Protein AF-0000000080645768 (afdb_homodimer)

Organism: NCBI:txid888439

Structure (mmCIF, N/CA/C/O backbone):
data_AF-0000000080645768-model_v1
#
loop_
_entity.id
_entity.type
_entity.pdbx_description
1 polymer 'Cupin type-2 domain-containing protein'
#
loop_
_atom_site.group_PDB
_atom_site.id
_atom_site.type_symbol
_atom_site.label_atom_id
_atom_site.label_alt_id
_atom_site.label_comp_id
_atom_site.label_asym_id
_atom_site.label_entity_id
_atom_site.label_seq_id
_atom_site.pdbx_PDB_ins_code
_atom_site.Cartn_x
_atom_site.Cartn_y
_atom_site.Cartn_z
_atom_site.occupancy
_atom_site.B_iso_or_equiv
_atom_site.auth_seq_id
_atom_site.auth_comp_id
_atom_site.auth_asym_id
_atom_site.auth_atom_id
_atom_site.pdbx_PDB_model_num
ATOM 1 N N . MET A 1 1 ? 2.725 -9.492 12.906 1 32.59 1 MET A N 1
ATOM 2 C CA . MET A 1 1 ? 4.098 -9.211 13.312 1 32.59 1 MET A CA 1
ATOM 3 C C . MET A 1 1 ? 5.047 -9.297 12.117 1 32.59 1 MET A C 1
ATOM 5 O O . MET A 1 1 ? 4.996 -10.258 11.352 1 32.59 1 MET A O 1
ATOM 9 N N . ILE A 1 2 ? 5.527 -8.195 11.648 1 42.25 2 ILE A N 1
ATOM 10 C CA . ILE A 1 2 ? 6.445 -8.094 10.523 1 42.25 2 ILE A CA 1
ATOM 11 C C . ILE A 1 2 ? 7.594 -9.086 10.703 1 42.25 2 ILE A C 1
ATOM 13 O O . ILE A 1 2 ? 8.227 -9.125 11.758 1 42.25 2 ILE A O 1
ATOM 17 N N . ASN A 1 3 ? 7.695 -10.203 10.109 1 53.38 3 ASN A N 1
ATOM 18 C CA . ASN A 1 3 ? 8.883 -11.047 10.141 1 53.38 3 ASN A CA 1
ATOM 19 C C . ASN A 1 3 ? 10.047 -10.414 9.383 1 53.38 3 ASN A C 1
ATOM 21 O O . ASN A 1 3 ? 9.969 -10.219 8.172 1 53.38 3 ASN A O 1
ATOM 25 N N . PRO A 1 4 ? 11.023 -9.602 10.078 1 54.97 4 PRO A N 1
ATOM 26 C CA . PRO A 1 4 ? 12.141 -8.867 9.484 1 54.97 4 PRO A CA 1
ATOM 27 C C . PRO A 1 4 ? 12.773 -9.609 8.305 1 54.97 4 PRO A C 1
ATOM 29 O O . PRO A 1 4 ? 13.367 -8.984 7.426 1 54.97 4 PRO A O 1
ATOM 32 N N . ASP A 1 5 ? 12.703 -11.016 8.328 1 61.41 5 ASP A N 1
ATOM 33 C CA . ASP A 1 5 ? 13.578 -11.734 7.402 1 61.41 5 ASP A CA 1
ATOM 34 C C . ASP A 1 5 ? 12.773 -12.391 6.285 1 61.41 5 ASP A C 1
ATOM 36 O O . ASP A 1 5 ? 13.32 -13.148 5.484 1 61.41 5 ASP A O 1
ATOM 40 N N . GLY A 1 6 ? 11.562 -11.898 6.066 1 85.75 6 GLY A N 1
ATOM 41 C CA . GLY A 1 6 ? 10.883 -12.664 5.031 1 85.75 6 GLY A CA 1
ATOM 42 C C . GLY A 1 6 ? 9.539 -12.086 4.641 1 85.75 6 GLY A C 1
ATOM 43 O O . GLY A 1 6 ? 9.445 -10.914 4.273 1 85.75 6 GLY A O 1
ATOM 44 N N . LEU A 1 7 ? 8.539 -12.812 4.781 1 93.44 7 LEU A N 1
ATOM 45 C CA . LEU A 1 7 ? 7.152 -12.484 4.449 1 93.44 7 LEU A CA 1
ATOM 46 C C . LEU A 1 7 ? 6.488 -11.727 5.59 1 93.44 7 LEU A C 1
ATOM 48 O O . LEU A 1 7 ? 6.535 -12.164 6.742 1 93.44 7 LEU A O 1
ATOM 52 N N . SER A 1 8 ? 6.055 -10.555 5.371 1 96.38 8 SER A N 1
ATOM 53 C CA . SER A 1 8 ? 5.188 -9.812 6.277 1 96.38 8 SER A CA 1
ATOM 54 C C . SER A 1 8 ? 3.814 -9.57 5.656 1 96.38 8 SER A C 1
ATOM 56 O O . SER A 1 8 ? 3.707 -9.336 4.449 1 96.38 8 SER A O 1
ATOM 58 N N . ASP A 1 9 ? 2.742 -9.648 6.484 1 96.75 9 ASP A N 1
ATOM 59 C CA . ASP A 1 9 ? 1.413 -9.453 5.91 1 96.75 9 ASP A CA 1
ATOM 60 C C . ASP A 1 9 ? 0.514 -8.664 6.855 1 96.75 9 ASP A C 1
ATOM 62 O O . ASP A 1 9 ? 0.719 -8.68 8.07 1 96.75 9 ASP A O 1
ATOM 66 N N . ILE A 1 10 ? -0.383 -7.965 6.285 1 97.88 10 ILE A N 1
ATOM 67 C CA . ILE A 1 10 ? -1.467 -7.242 6.941 1 97.88 10 ILE A CA 1
ATOM 68 C C . ILE A 1 10 ? -2.803 -7.629 6.309 1 97.88 10 ILE A C 1
ATOM 70 O O . ILE A 1 10 ? -2.949 -7.59 5.086 1 97.88 10 ILE A O 1
ATOM 74 N N . GLU A 1 11 ? -3.744 -7.961 7.152 1 98.06 11 GLU A N 1
ATOM 75 C CA . GLU A 1 11 ? -5.016 -8.445 6.633 1 98.06 11 GLU A CA 1
ATOM 76 C C . GLU A 1 11 ? -5.836 -7.312 6.027 1 98.06 11 GLU A C 1
ATOM 78 O O . GLU A 1 11 ? -6.391 -7.453 4.934 1 98.06 11 GLU A O 1
ATOM 83 N N . ASN A 1 12 ? -6.039 -6.289 6.762 1 98.56 12 ASN A N 1
ATOM 84 C CA . ASN A 1 12 ? -6.805 -5.125 6.324 1 98.56 12 ASN A CA 1
ATOM 85 C C . ASN A 1 12 ? -6.242 -3.834 6.91 1 98.56 12 ASN A C 1
ATOM 87 O O . ASN A 1 12 ? -6.441 -3.543 8.086 1 98.56 12 ASN A O 1
ATOM 91 N N . MET A 1 13 ? -5.57 -3.031 6.059 1 98.75 13 MET A N 1
ATOM 92 C CA . MET A 1 13 ? -4.852 -1.844 6.512 1 98.75 13 MET A CA 1
ATOM 93 C C . MET A 1 13 ? -5.805 -0.841 7.152 1 98.75 13 MET A C 1
ATOM 95 O O . MET A 1 13 ? -5.516 -0.296 8.219 1 98.75 13 MET A O 1
ATOM 99 N N . ALA A 1 14 ? -7.004 -0.637 6.543 1 98.62 14 ALA A N 1
ATOM 100 C CA . ALA A 1 14 ? -7.934 0.398 6.988 1 98.62 14 ALA A CA 1
ATOM 101 C C . ALA A 1 14 ? -8.422 0.123 8.406 1 98.62 14 ALA A C 1
ATOM 103 O O . ALA A 1 14 ? -8.781 1.05 9.141 1 98.62 14 ALA A O 1
ATOM 104 N N . GLU A 1 15 ? -8.344 -1.132 8.812 1 98.69 15 GLU A N 1
ATOM 105 C CA . GLU A 1 15 ? -8.867 -1.52 10.117 1 98.69 15 GLU A CA 1
ATOM 106 C C . GLU A 1 15 ? -7.871 -1.207 11.227 1 98.69 15 GLU A C 1
ATOM 108 O O . GLU A 1 15 ? -8.203 -1.287 12.406 1 98.69 15 GLU A O 1
ATOM 113 N N . LEU A 1 16 ? -6.668 -0.827 10.875 1 98.69 16 LEU A N 1
ATOM 114 C CA . LEU A 1 16 ? -5.605 -0.632 11.859 1 98.69 16 LEU A CA 1
ATOM 115 C C . LEU A 1 16 ? -5.57 0.815 12.336 1 98.69 16 LEU A C 1
ATOM 117 O O . LEU A 1 16 ? -4.777 1.161 13.219 1 98.69 16 LEU A O 1
ATOM 121 N N . VAL A 1 17 ? -6.359 1.737 11.82 1 98.62 17 VAL A N 1
ATOM 122 C CA . VAL A 1 17 ? -6.461 3.125 12.258 1 98.62 17 VAL A CA 1
ATOM 123 C C . VAL A 1 17 ? -7.926 3.549 12.297 1 98.62 17 VAL A C 1
ATOM 125 O O . VAL A 1 17 ? -8.75 3.041 11.531 1 98.62 17 VAL A O 1
ATOM 128 N N . GLU A 1 18 ? -8.227 4.43 13.109 1 98.62 18 GLU A N 1
ATOM 129 C CA . GLU A 1 18 ? -9.57 4.984 13.242 1 98.62 18 GLU A CA 1
ATOM 130 C C . GLU A 1 18 ? -9.562 6.496 13.031 1 98.62 18 GLU A C 1
ATOM 132 O O . GLU A 1 18 ? -8.609 7.18 13.391 1 98.62 18 GLU A O 1
ATOM 137 N N . VAL A 1 19 ? -10.609 6.957 12.406 1 98.75 19 VAL A N 1
ATOM 138 C CA . VAL A 1 19 ? -10.805 8.398 12.297 1 98.75 19 VAL A CA 1
ATOM 139 C C . VAL A 1 19 ? -11.258 8.961 13.641 1 98.75 19 VAL A C 1
ATOM 141 O O . VAL A 1 19 ? -12.203 8.453 14.25 1 98.75 19 VAL A O 1
ATOM 144 N N . ASN A 1 20 ? -10.492 9.93 14.094 1 98.56 20 ASN A N 1
ATOM 145 C CA . ASN A 1 20 ? -10.82 10.625 15.336 1 98.56 20 ASN A CA 1
ATOM 146 C C . ASN A 1 20 ? -11.25 12.07 15.07 1 98.56 20 ASN A C 1
ATOM 148 O O . ASN A 1 20 ? -10.711 12.727 14.172 1 98.56 20 ASN A O 1
ATOM 152 N N . ASP A 1 21 ? -12.148 12.508 15.898 1 98 21 ASP A N 1
ATOM 153 C CA . ASP A 1 21 ? -12.711 13.836 15.703 1 98 21 ASP A CA 1
ATOM 154 C C . ASP A 1 21 ? -11.625 14.906 15.742 1 98 21 ASP A C 1
ATOM 156 O O . ASP A 1 21 ? -10.859 14.992 16.703 1 98 21 ASP A O 1
ATOM 160 N N . GLY A 1 22 ? -11.586 15.703 14.641 1 98.38 22 GLY A N 1
ATOM 161 C CA . GLY A 1 22 ? -10.719 16.875 14.586 1 98.38 22 GLY A CA 1
ATOM 162 C C . GLY A 1 22 ? -9.242 16.516 14.664 1 98.38 22 GLY A C 1
ATOM 163 O O . GLY A 1 22 ? -8.43 17.328 15.141 1 98.38 22 GLY A O 1
ATOM 164 N N . ALA A 1 23 ? -8.953 15.312 14.258 1 98.44 23 ALA A N 1
ATOM 165 C CA . ALA A 1 23 ? -7.57 14.898 14.477 1 98.44 23 ALA A CA 1
ATOM 166 C C . ALA A 1 23 ? -7.004 14.203 13.242 1 98.44 23 ALA A C 1
ATOM 168 O O . ALA A 1 23 ? -7.758 13.711 12.398 1 98.44 23 ALA A O 1
ATOM 169 N N . THR A 1 24 ? -5.738 14.312 13.078 1 98.5 24 THR A N 1
ATOM 170 C CA . THR A 1 24 ? -4.938 13.453 12.211 1 98.5 24 THR A CA 1
ATOM 171 C C . THR A 1 24 ? -4.16 12.43 13.039 1 98.5 24 THR A C 1
ATOM 173 O O . THR A 1 24 ? -3.521 12.773 14.031 1 98.5 24 THR A O 1
ATOM 176 N N . VAL A 1 25 ? -4.281 11.172 12.656 1 98.38 25 VAL A N 1
ATOM 177 C CA . VAL A 1 25 ? -3.555 10.102 13.328 1 98.38 25 VAL A CA 1
ATOM 178 C C . VAL A 1 25 ? -2.672 9.359 12.328 1 98.38 25 VAL A C 1
ATOM 180 O O . VAL A 1 25 ? -3.037 9.219 11.156 1 98.38 25 VAL A O 1
ATOM 183 N N . SER A 1 26 ? -1.474 9.008 12.773 1 98.44 26 SER A N 1
ATOM 184 C CA . SER A 1 26 ? -0.603 8.18 11.945 1 98.44 26 SER A CA 1
ATOM 185 C C . SER A 1 26 ? -0.141 6.938 12.711 1 98.44 26 SER A C 1
ATOM 187 O O . SER A 1 26 ? -0.149 6.922 13.938 1 98.44 26 SER A O 1
ATOM 189 N N . ARG A 1 27 ? 0.188 5.883 11.953 1 98.5 27 ARG A N 1
ATOM 190 C CA . ARG A 1 27 ? 0.677 4.629 12.508 1 98.5 27 ARG A CA 1
ATOM 191 C C . ARG A 1 27 ? 1.583 3.904 11.523 1 98.5 27 ARG A C 1
ATOM 193 O O . ARG A 1 27 ? 1.164 3.584 10.406 1 98.5 27 ARG A O 1
ATOM 200 N N . THR A 1 28 ? 2.871 3.701 11.977 1 98.31 28 THR A N 1
ATOM 201 C CA . THR A 1 28 ? 3.725 2.842 11.164 1 98.31 28 THR A CA 1
ATOM 202 C C . THR A 1 28 ? 3.32 1.379 11.312 1 98.31 28 THR A C 1
ATOM 204 O O . THR A 1 28 ? 3.248 0.86 12.43 1 98.31 28 THR A O 1
ATOM 207 N N . ILE A 1 29 ? 3.098 0.704 10.195 1 97.88 29 ILE A N 1
ATOM 208 C CA . ILE A 1 29 ? 2.576 -0.654 10.312 1 97.88 29 ILE A CA 1
ATOM 209 C C . ILE A 1 29 ? 3.594 -1.648 9.766 1 97.88 29 ILE A C 1
ATOM 211 O O . ILE A 1 29 ? 3.471 -2.857 9.977 1 97.88 29 ILE A O 1
ATOM 215 N N . LEU A 1 30 ? 4.594 -1.193 9.047 1 95.56 30 LEU A N 1
ATOM 216 C CA . LEU A 1 30 ? 5.613 -2.064 8.477 1 95.56 30 LEU A CA 1
ATOM 217 C C . LEU A 1 30 ? 6.91 -1.298 8.234 1 95.56 30 LEU A C 1
ATOM 219 O O . LEU A 1 30 ? 6.891 -0.201 7.672 1 95.56 30 LEU A O 1
ATOM 223 N N . LYS A 1 31 ? 8.023 -1.72 8.773 1 94.69 31 LYS A N 1
ATOM 224 C CA . LYS A 1 31 ? 9.383 -1.348 8.391 1 94.69 31 LYS A CA 1
ATOM 225 C C . LYS A 1 31 ? 10.102 -2.51 7.711 1 94.69 31 LYS A C 1
ATOM 227 O O . LYS A 1 31 ? 10.656 -3.381 8.383 1 94.69 31 LYS A O 1
ATOM 232 N N . GLY A 1 32 ? 9.984 -2.514 6.398 1 91.88 32 GLY A N 1
ATOM 233 C CA . GLY A 1 32 ? 10.547 -3.621 5.641 1 91.88 32 GLY A CA 1
ATOM 234 C C . GLY A 1 32 ? 11.688 -3.207 4.734 1 91.88 32 GLY A C 1
ATOM 235 O O . GLY A 1 32 ? 11.938 -2.014 4.547 1 91.88 32 GLY A O 1
ATOM 236 N N . GLU A 1 33 ? 12.391 -4.238 4.164 1 92.75 33 GLU A N 1
ATOM 237 C CA . GLU A 1 33 ? 13.43 -3.975 3.174 1 92.75 33 GLU A CA 1
ATOM 238 C C . GLU A 1 33 ? 12.898 -3.111 2.035 1 92.75 33 GLU A C 1
ATOM 240 O O . GLU A 1 33 ? 11.906 -3.469 1.387 1 92.75 33 GLU A O 1
ATOM 245 N N . GLY A 1 34 ? 13.484 -1.852 1.917 1 92.81 34 GLY A N 1
ATOM 246 C CA . GLY A 1 34 ? 13.203 -0.976 0.789 1 92.81 34 GLY A CA 1
ATOM 247 C C . GLY A 1 34 ? 11.992 -0.091 1.006 1 92.81 34 GLY A C 1
ATOM 248 O O . GLY A 1 34 ? 11.695 0.777 0.182 1 92.81 34 GLY A O 1
ATOM 249 N N . VAL A 1 35 ? 11.266 -0.385 2.191 1 94.94 35 VAL A N 1
ATOM 250 C CA . VAL A 1 35 ? 10.016 0.362 2.287 1 94.94 35 VAL A CA 1
ATOM 251 C C . VAL A 1 35 ? 9.602 0.49 3.752 1 94.94 35 VAL A C 1
ATOM 253 O O . VAL A 1 35 ? 9.773 -0.445 4.535 1 94.94 35 VAL A O 1
ATOM 256 N N . ASN A 1 36 ? 9.133 1.619 4.113 1 95.81 36 ASN A N 1
ATOM 257 C CA . ASN A 1 36 ? 8.336 1.834 5.316 1 95.81 36 ASN A CA 1
ATOM 258 C C . ASN A 1 36 ? 6.883 2.156 4.973 1 95.81 36 ASN A C 1
ATOM 260 O O . ASN A 1 36 ? 6.617 2.947 4.066 1 95.81 36 ASN A O 1
ATOM 264 N N . VAL A 1 37 ? 5.918 1.512 5.652 1 97.81 37 VAL A N 1
ATOM 265 C CA . VAL A 1 37 ? 4.492 1.705 5.391 1 97.81 37 VAL A CA 1
ATOM 266 C C . VAL A 1 37 ? 3.836 2.375 6.598 1 97.81 37 VAL A C 1
ATOM 268 O O . VAL A 1 37 ? 3.895 1.854 7.715 1 97.81 37 VAL A O 1
ATOM 271 N N . VAL A 1 38 ? 3.227 3.473 6.324 1 98.69 38 VAL A N 1
ATOM 272 C CA . VAL A 1 38 ? 2.596 4.273 7.367 1 98.69 38 VAL A CA 1
ATOM 273 C C . VAL A 1 38 ? 1.136 4.535 7.008 1 98.69 38 VAL A C 1
ATOM 275 O O . VAL A 1 38 ? 0.827 4.902 5.871 1 98.69 38 VAL A O 1
ATOM 278 N N . LEU A 1 39 ? 0.181 4.344 7.961 1 98.94 39 LEU A N 1
ATOM 279 C CA . LEU A 1 39 ? -1.227 4.699 7.812 1 98.94 39 LEU A CA 1
ATOM 280 C C . LEU A 1 39 ? -1.505 6.078 8.398 1 98.94 39 LEU A C 1
ATOM 282 O O . LEU A 1 39 ? -0.876 6.48 9.383 1 98.94 39 LEU A O 1
ATOM 286 N N . PHE A 1 40 ? -2.328 6.699 7.742 1 98.94 40 PHE A N 1
ATOM 287 C CA . PHE A 1 40 ? -2.879 7.938 8.273 1 98.94 40 PHE A CA 1
ATOM 288 C C . PHE A 1 40 ? -4.402 7.891 8.289 1 98.94 40 PHE A C 1
ATOM 290 O O . PHE A 1 40 ? -5.02 7.312 7.395 1 98.94 40 PHE A O 1
ATOM 297 N N . SER A 1 41 ? -5.027 8.539 9.25 1 98.94 41 SER A N 1
ATOM 298 C CA . SER A 1 41 ? -6.441 8.898 9.227 1 98.94 41 SER A CA 1
ATOM 299 C C . SER A 1 41 ? -6.629 10.398 9.438 1 98.94 41 SER A C 1
ATOM 301 O O . SER A 1 41 ? -5.82 11.039 10.109 1 98.94 41 SER A O 1
ATOM 303 N N . PHE A 1 42 ? -7.566 10.922 8.859 1 98.88 42 PHE A N 1
ATOM 304 C CA . PHE A 1 42 ? -7.941 12.328 8.906 1 98.88 42 PHE A CA 1
ATOM 305 C C . PHE A 1 42 ? -9.438 12.484 9.156 1 98.88 42 PHE A C 1
ATOM 307 O O . PHE A 1 42 ? -10.25 11.859 8.477 1 98.88 42 PHE A O 1
ATOM 314 N N . ASP A 1 43 ? -9.82 13.281 10.156 1 98.88 43 ASP A N 1
ATOM 315 C CA . ASP A 1 43 ? -11.195 13.773 10.133 1 98.88 43 ASP A CA 1
ATOM 316 C C . ASP A 1 43 ? -11.406 14.758 8.984 1 98.88 43 ASP A C 1
ATOM 318 O O . ASP A 1 43 ? -10.438 15.266 8.414 1 98.88 43 ASP A O 1
ATOM 322 N N . GLU A 1 44 ? -12.703 14.891 8.586 1 98.88 44 GLU A N 1
ATOM 323 C CA . GLU A 1 44 ? -13.031 15.844 7.535 1 98.88 44 GLU A CA 1
ATOM 324 C C . GLU A 1 44 ? -12.383 17.203 7.809 1 98.88 44 GLU A C 1
ATOM 326 O O . GLU A 1 44 ? -12.469 17.719 8.922 1 98.88 44 GLU A O 1
ATOM 331 N N . GLY A 1 45 ? -11.625 17.703 6.852 1 98.75 45 GLY A N 1
ATOM 332 C CA . GLY A 1 45 ? -11.055 19.031 6.961 1 98.75 45 GLY A CA 1
ATOM 333 C C . GLY A 1 45 ? -9.641 19.031 7.496 1 98.75 45 GLY A C 1
ATOM 334 O O . GLY A 1 45 ? -8.914 20.016 7.359 1 98.75 45 GLY A O 1
ATOM 335 N N . GLU A 1 46 ? -9.211 17.953 8.219 1 98.88 46 GLU A N 1
ATOM 336 C CA . GLU A 1 46 ? -7.832 17.859 8.68 1 98.88 46 GLU A CA 1
ATOM 337 C C . GLU A 1 46 ? -6.859 17.781 7.508 1 98.88 46 GLU A C 1
ATOM 339 O O . GLU A 1 46 ? -7.227 17.328 6.422 1 98.88 46 GLU A O 1
ATOM 344 N N . GLU A 1 47 ? -5.621 18.297 7.711 1 98.44 47 GLU A N 1
ATOM 345 C CA . GLU A 1 47 ? -4.668 18.391 6.609 1 98.44 47 GLU A CA 1
ATOM 346 C C . GLU A 1 47 ? -3.236 18.188 7.102 1 98.44 47 GLU A C 1
ATOM 348 O O . GLU A 1 47 ? -2.969 18.266 8.305 1 98.44 47 GLU A O 1
ATOM 353 N N . LEU A 1 48 ? -2.387 17.75 6.207 1 98.5 48 LEU A N 1
ATOM 354 C CA . LEU A 1 48 ? -0.938 17.906 6.293 1 98.5 48 LEU A CA 1
ATOM 355 C C . LEU A 1 48 ? -0.463 19.062 5.414 1 98.5 48 LEU A C 1
ATOM 357 O O . LEU A 1 48 ? -0.595 19 4.191 1 98.5 48 LEU A O 1
ATOM 361 N N . SER A 1 49 ? 0.09 20.062 6.121 1 97.88 49 SER A N 1
ATOM 362 C CA . SER A 1 49 ? 0.574 21.234 5.398 1 97.88 49 SER A CA 1
ATOM 363 C C . SER A 1 49 ? 1.711 20.859 4.449 1 97.88 49 SER A C 1
ATOM 365 O O . SER A 1 49 ? 2.254 19.766 4.523 1 97.88 49 SER A O 1
ATOM 367 N N . GLU A 1 50 ? 1.988 21.781 3.564 1 98 50 GLU A N 1
ATOM 368 C CA . GLU A 1 50 ? 3.02 21.516 2.564 1 98 50 GLU A CA 1
ATOM 369 C C . GLU A 1 50 ? 4.332 21.094 3.221 1 98 50 GLU A C 1
ATOM 371 O O . GLU A 1 50 ? 4.773 21.719 4.188 1 98 50 GLU A O 1
ATOM 376 N N . HIS A 1 51 ? 4.953 20.047 2.756 1 98.19 51 HIS A N 1
ATOM 377 C CA . HIS A 1 51 ? 6.223 19.5 3.213 1 98.19 51 HIS A CA 1
ATOM 378 C C . HIS A 1 51 ? 6.871 18.641 2.129 1 98.19 51 HIS A C 1
ATOM 380 O O . HIS A 1 51 ? 6.336 18.516 1.024 1 98.19 51 HIS A O 1
ATOM 386 N N . THR A 1 52 ? 8.07 18.203 2.359 1 97.06 52 THR A N 1
ATOM 387 C CA . THR A 1 52 ? 8.766 17.312 1.426 1 97.06 52 THR A CA 1
ATOM 388 C C . THR A 1 52 ? 9.172 16.016 2.109 1 97.06 52 THR A C 1
ATOM 390 O O . THR A 1 52 ? 9.188 15.93 3.34 1 97.06 52 THR A O 1
ATOM 393 N N . ALA A 1 53 ? 9.336 15.023 1.281 1 95.75 53 ALA A N 1
ATOM 394 C CA . ALA A 1 53 ? 9.883 13.758 1.771 1 95.75 53 ALA A CA 1
ATOM 395 C C . ALA A 1 53 ? 11.297 13.531 1.249 1 95.75 53 ALA A C 1
ATOM 397 O O . ALA A 1 53 ? 11.594 13.844 0.094 1 95.75 53 ALA A O 1
ATOM 398 N N . ALA A 1 54 ? 12.164 12.922 2.08 1 94.62 54 ALA A N 1
ATOM 399 C CA . ALA A 1 54 ? 13.578 12.719 1.77 1 94.62 54 ALA A CA 1
ATOM 400 C C . ALA A 1 54 ? 13.766 11.547 0.818 1 94.62 54 ALA A C 1
ATOM 402 O O . ALA A 1 54 ? 14.891 11.219 0.436 1 94.62 54 ALA A O 1
ATOM 403 N N . MET A 1 55 ? 12.797 10.875 0.4 1 93.94 55 MET A N 1
ATOM 404 C CA . MET A 1 55 ? 12.758 9.727 -0.502 1 93.94 55 MET A CA 1
ATOM 405 C C . MET A 1 55 ? 11.469 9.727 -1.325 1 93.94 55 MET A C 1
ATOM 407 O O . MET A 1 55 ? 10.508 10.414 -0.977 1 93.94 55 MET A O 1
ATOM 411 N N . PRO A 1 56 ? 11.422 9.031 -2.449 1 95.06 56 PRO A N 1
ATOM 412 C CA . PRO A 1 56 ? 10.141 8.922 -3.156 1 95.06 56 PRO A CA 1
ATOM 413 C C . PRO A 1 56 ? 9.07 8.219 -2.332 1 95.06 56 PRO A C 1
ATOM 415 O O . PRO A 1 56 ? 9.383 7.328 -1.537 1 95.06 56 PRO A O 1
ATOM 418 N N . VAL A 1 57 ? 7.836 8.633 -2.566 1 97.19 57 VAL A N 1
ATOM 419 C CA . VAL A 1 57 ? 6.758 8.039 -1.785 1 97.19 57 VAL A CA 1
ATOM 420 C C . VAL A 1 57 ? 5.559 7.754 -2.689 1 97.19 57 VAL A C 1
ATOM 422 O O . VAL A 1 57 ? 5.426 8.352 -3.76 1 97.19 57 VAL A O 1
ATOM 425 N N . LEU A 1 58 ? 4.727 6.77 -2.332 1 98.06 58 LEU A N 1
ATOM 426 C CA . LEU A 1 58 ? 3.398 6.512 -2.875 1 98.06 58 LEU A CA 1
ATOM 427 C C . LEU A 1 58 ? 2.324 6.762 -1.822 1 98.06 58 LEU A C 1
ATOM 429 O O . LEU A 1 58 ? 2.529 6.48 -0.64 1 98.06 58 LEU A O 1
ATOM 433 N N . VAL A 1 59 ? 1.162 7.277 -2.232 1 98.81 59 VAL A N 1
ATOM 434 C CA . VAL A 1 59 ? -0.005 7.473 -1.379 1 98.81 59 VAL A CA 1
ATOM 435 C C . VAL A 1 59 ? -1.229 6.82 -2.018 1 98.81 59 VAL A C 1
ATOM 437 O O . VAL A 1 59 ? -1.484 7.004 -3.211 1 98.81 59 VAL A O 1
ATOM 440 N N . GLN A 1 60 ? -1.908 6.039 -1.258 1 98.88 60 GLN A N 1
ATOM 441 C CA . GLN A 1 60 ? -3.176 5.449 -1.671 1 98.88 60 GLN A CA 1
ATOM 442 C C . GLN A 1 60 ? -4.285 5.773 -0.674 1 98.88 60 GLN A C 1
ATOM 444 O O . GLN A 1 60 ? -4.082 5.688 0.539 1 98.88 60 GLN A O 1
ATOM 449 N N . ALA A 1 61 ? -5.449 6.234 -1.221 1 98.88 61 ALA A N 1
ATOM 450 C CA . ALA A 1 61 ? -6.617 6.359 -0.349 1 98.88 61 ALA A CA 1
ATOM 451 C C . ALA A 1 61 ? -7.234 4.996 -0.06 1 98.88 61 ALA A C 1
ATOM 453 O O . ALA A 1 61 ? -7.465 4.203 -0.978 1 98.88 61 ALA A O 1
ATOM 454 N N . LEU A 1 62 ? -7.422 4.68 1.179 1 98.81 62 LEU A N 1
ATOM 455 C CA . LEU A 1 62 ? -8.109 3.455 1.576 1 98.81 62 LEU A CA 1
ATOM 456 C C . LEU A 1 62 ? -9.602 3.709 1.776 1 98.81 62 LEU A C 1
ATOM 458 O O . LEU A 1 62 ? -10.43 2.877 1.404 1 98.81 62 LEU A O 1
ATOM 462 N N . GLU A 1 63 ? -9.953 4.789 2.412 1 98.81 63 GLU A N 1
ATOM 463 C CA . GLU A 1 63 ? -11.305 5.289 2.645 1 98.81 63 GLU A CA 1
ATOM 464 C C . GLU A 1 63 ? -11.375 6.801 2.465 1 98.81 63 GLU A C 1
ATOM 466 O O . GLU A 1 63 ? -10.383 7.504 2.666 1 98.81 63 GLU A O 1
ATOM 471 N N . GLY A 1 64 ? -12.57 7.277 2.104 1 98.81 64 GLY A N 1
ATOM 472 C CA . GLY A 1 64 ? -12.812 8.711 2.076 1 98.81 64 GLY A CA 1
ATOM 473 C C . GLY A 1 64 ? -12.375 9.367 0.78 1 98.81 64 GLY A C 1
ATOM 474 O O . GLY A 1 64 ? -12.547 8.789 -0.299 1 98.81 64 GLY A O 1
ATOM 475 N N . GLU A 1 65 ? -12.078 10.562 0.847 1 98.94 65 GLU A N 1
ATOM 476 C CA . GLU A 1 65 ? -11.695 11.438 -0.257 1 98.94 65 GLU A CA 1
ATOM 477 C C . GLU A 1 65 ? -10.664 12.477 0.187 1 98.94 65 GLU A C 1
ATOM 479 O O . GLU A 1 65 ? -10.898 13.227 1.134 1 98.94 65 GLU A O 1
ATOM 484 N N . LEU A 1 66 ? -9.508 12.469 -0.474 1 98.94 66 LEU A N 1
ATOM 485 C CA . LEU A 1 66 ? -8.398 13.352 -0.123 1 98.94 66 LEU A CA 1
ATOM 486 C C . LEU A 1 66 ? -8.062 14.281 -1.28 1 98.94 66 LEU A C 1
ATOM 488 O O . LEU A 1 66 ? -8.172 13.898 -2.447 1 98.94 66 LEU A O 1
ATOM 492 N N . LEU A 1 67 ? -7.684 15.453 -0.982 1 98.88 67 LEU A N 1
ATOM 493 C CA . LEU A 1 67 ? -7.078 16.375 -1.938 1 98.88 67 LEU A CA 1
ATOM 494 C C . LEU A 1 67 ? -5.562 16.391 -1.785 1 98.88 67 LEU A C 1
ATOM 496 O O . LEU A 1 67 ? -5.047 16.734 -0.716 1 98.88 67 LEU A O 1
ATOM 500 N N . ILE A 1 68 ? -4.852 15.977 -2.854 1 98.62 68 ILE A N 1
ATOM 501 C CA . ILE A 1 68 ? -3.393 16.031 -2.908 1 98.62 68 ILE A CA 1
ATOM 502 C C . ILE A 1 68 ? -2.953 17.219 -3.756 1 98.62 68 ILE A C 1
ATOM 504 O O . ILE A 1 68 ? -3.297 17.312 -4.938 1 98.62 68 ILE A O 1
ATOM 508 N N . ALA A 1 69 ? -2.238 18.141 -3.131 1 97.75 69 ALA A N 1
ATOM 509 C CA . ALA A 1 69 ? -1.69 19.297 -3.85 1 97.75 69 ALA A CA 1
ATOM 510 C C . ALA A 1 69 ? -0.178 19.172 -4.012 1 97.75 69 ALA A C 1
ATOM 512 O O . ALA A 1 69 ? 0.554 19.094 -3.021 1 97.75 69 ALA A O 1
ATOM 513 N N . ALA A 1 70 ? 0.266 19.094 -5.25 1 96.25 70 ALA A N 1
ATOM 514 C CA . ALA A 1 70 ? 1.688 19 -5.57 1 96.25 70 ALA A CA 1
ATOM 515 C C . ALA A 1 70 ? 1.952 19.453 -7.008 1 96.25 70 ALA A C 1
ATOM 517 O O . ALA A 1 70 ? 1.085 19.312 -7.875 1 96.25 70 ALA A O 1
ATOM 518 N N . ASP A 1 71 ? 3.152 19.969 -7.242 1 92.69 71 ASP A N 1
ATOM 519 C CA . ASP A 1 71 ? 3.584 20.312 -8.594 1 92.69 71 ASP A CA 1
ATOM 520 C C . ASP A 1 71 ? 2.566 21.219 -9.281 1 92.69 71 ASP A C 1
ATOM 522 O O . ASP A 1 71 ? 2.264 21.047 -10.461 1 92.69 71 ASP A O 1
ATOM 526 N N . GLY A 1 72 ? 1.977 22.078 -8.469 1 91.88 72 GLY A N 1
ATOM 527 C CA . GLY A 1 72 ? 1.025 23.031 -9.031 1 91.88 72 GLY A CA 1
ATOM 528 C C . GLY A 1 72 ? -0.283 22.391 -9.445 1 91.88 72 GLY A C 1
ATOM 529 O O . GLY A 1 72 ? -1.088 23 -10.148 1 91.88 72 GLY A O 1
ATOM 530 N N . ARG A 1 73 ? -0.481 21.156 -9.078 1 94.81 73 ARG A N 1
ATOM 531 C CA . ARG A 1 73 ? -1.693 20.406 -9.398 1 94.81 73 ARG A CA 1
ATOM 532 C C . ARG A 1 73 ? -2.43 19.984 -8.125 1 94.81 73 ARG A C 1
ATOM 534 O O . ARG A 1 73 ? -1.818 19.844 -7.066 1 94.81 73 ARG A O 1
ATOM 541 N N . ASP A 1 74 ? -3.83 19.875 -8.367 1 96.81 74 ASP A N 1
ATOM 542 C CA . ASP A 1 74 ? -4.684 19.266 -7.352 1 96.81 74 ASP A CA 1
ATOM 543 C C . ASP A 1 74 ? -5.262 17.953 -7.848 1 96.81 74 ASP A C 1
ATOM 545 O O . ASP A 1 74 ? -5.906 17.891 -8.898 1 96.81 74 ASP A O 1
ATOM 549 N N . VAL A 1 75 ? -4.992 16.969 -7.059 1 97.94 75 VAL A N 1
ATOM 550 C CA . VAL A 1 75 ? -5.52 15.648 -7.383 1 97.94 75 VAL A CA 1
ATOM 551 C C . VAL A 1 75 ? -6.496 15.195 -6.297 1 97.94 75 VAL A C 1
ATOM 553 O O . VAL A 1 75 ? -6.152 15.18 -5.113 1 97.94 75 VAL A O 1
ATOM 556 N N . VAL A 1 76 ? -7.75 14.875 -6.688 1 98.81 76 VAL A N 1
ATOM 557 C CA . VAL A 1 76 ? -8.672 14.234 -5.754 1 98.81 76 VAL A CA 1
ATOM 558 C C . VAL A 1 76 ? -8.422 12.727 -5.73 1 98.81 76 VAL A C 1
ATOM 560 O O . VAL A 1 76 ? -8.578 12.055 -6.75 1 98.81 76 VAL A O 1
ATOM 563 N N . LEU A 1 77 ? -7.973 12.25 -4.586 1 98.75 77 LEU A N 1
ATOM 564 C CA . LEU A 1 77 ? -7.605 10.844 -4.406 1 98.75 77 LEU A CA 1
ATOM 565 C C . LEU A 1 77 ? -8.703 10.086 -3.664 1 98.75 77 LEU A C 1
ATOM 567 O O . LEU A 1 77 ? -9.07 10.461 -2.547 1 98.75 77 LEU A O 1
ATOM 571 N N . ARG A 1 78 ? -9.289 9.078 -4.316 1 98.88 78 ARG A N 1
ATOM 572 C CA . ARG A 1 78 ? -10.312 8.203 -3.762 1 98.88 78 ARG A CA 1
ATOM 573 C C . ARG A 1 78 ? -9.828 6.762 -3.699 1 98.88 78 ARG A C 1
ATOM 575 O O . ARG A 1 78 ? -8.805 6.422 -4.289 1 98.88 78 ARG A O 1
ATOM 582 N N . PRO A 1 79 ? -10.516 5.906 -2.859 1 98.69 79 PRO A N 1
ATOM 583 C CA . PRO A 1 79 ? -10.094 4.504 -2.812 1 98.69 79 PRO A CA 1
ATOM 584 C C . PRO A 1 79 ? -9.906 3.898 -4.199 1 98.69 79 PRO A C 1
ATOM 586 O O . PRO A 1 79 ? -10.758 4.082 -5.078 1 98.69 79 PRO A O 1
ATOM 589 N N . GLY A 1 80 ? -8.812 3.172 -4.398 1 97.88 80 GLY A N 1
ATOM 590 C CA . GLY A 1 80 ? -8.445 2.641 -5.699 1 97.88 80 GLY A CA 1
ATOM 591 C C . GLY A 1 80 ? -7.434 3.504 -6.434 1 97.88 80 GLY A C 1
ATOM 592 O O . GLY A 1 80 ? -6.805 3.055 -7.395 1 97.88 80 GLY A O 1
ATOM 593 N N . GLY A 1 81 ? -7.312 4.789 -6.02 1 98.56 81 GLY A N 1
ATOM 594 C CA . GLY A 1 81 ? -6.383 5.734 -6.621 1 98.56 81 GLY A CA 1
ATOM 595 C C . GLY A 1 81 ? -4.992 5.668 -6.027 1 98.56 81 GLY A C 1
ATOM 596 O O . GLY A 1 81 ? -4.809 5.148 -4.922 1 98.56 81 GLY A O 1
ATOM 597 N N . LEU A 1 82 ? -3.994 6.113 -6.781 1 98.5 82 LEU A N 1
ATOM 598 C CA . LEU A 1 82 ? -2.582 6.109 -6.414 1 98.5 82 LEU A CA 1
ATOM 599 C C . LEU A 1 82 ? -1.904 7.406 -6.844 1 98.5 82 LEU A C 1
ATOM 601 O O . LEU A 1 82 ? -2.156 7.91 -7.938 1 98.5 82 LEU A O 1
ATOM 605 N N . VAL A 1 83 ? -1.016 7.945 -5.973 1 98.25 83 VAL A N 1
ATOM 606 C CA . VAL A 1 83 ? -0.164 9.078 -6.316 1 98.25 83 VAL A CA 1
ATOM 607 C C . VAL A 1 83 ? 1.287 8.758 -5.965 1 98.25 83 VAL A C 1
ATOM 609 O O . VAL A 1 83 ? 1.561 8.125 -4.945 1 98.25 83 VAL A O 1
ATOM 612 N N . HIS A 1 84 ? 2.18 9.109 -6.848 1 97.5 84 HIS A N 1
ATOM 613 C CA . HIS A 1 84 ? 3.619 8.984 -6.645 1 97.5 84 HIS A CA 1
ATOM 614 C C . HIS A 1 84 ? 4.293 10.352 -6.641 1 97.5 84 HIS A C 1
ATOM 616 O O . HIS A 1 84 ? 3.99 11.203 -7.477 1 97.5 84 HIS A O 1
ATOM 622 N N . PHE A 1 85 ? 5.156 10.562 -5.578 1 96.5 85 PHE A N 1
ATOM 623 C CA . PHE A 1 85 ? 5.98 11.758 -5.473 1 96.5 85 PHE A CA 1
ATOM 624 C C . PHE A 1 85 ? 7.461 11.398 -5.547 1 96.5 85 PHE A C 1
ATOM 626 O O . PHE A 1 85 ? 7.918 10.477 -4.871 1 96.5 85 PHE A O 1
ATOM 633 N N . THR A 1 86 ? 8.156 12.227 -6.363 1 95.56 86 THR A N 1
ATOM 634 C CA . THR A 1 86 ? 9.609 12.07 -6.359 1 95.56 86 THR A CA 1
ATOM 635 C C . THR A 1 86 ? 10.219 12.711 -5.117 1 95.56 86 THR A C 1
ATOM 637 O O . THR A 1 86 ? 9.562 13.5 -4.43 1 95.56 86 THR A O 1
ATOM 640 N N . THR A 1 87 ? 11.477 12.336 -4.879 1 94.88 87 THR A N 1
ATOM 641 C CA . THR A 1 87 ? 12.219 12.875 -3.744 1 94.88 87 THR A CA 1
ATOM 642 C C . THR A 1 87 ? 12.148 14.398 -3.725 1 94.88 87 THR A C 1
ATOM 644 O O . THR A 1 87 ? 12.305 15.047 -4.762 1 94.88 87 THR A O 1
ATOM 647 N N . ARG A 1 88 ? 11.766 14.992 -2.631 1 96.25 88 ARG A N 1
ATOM 648 C CA . ARG A 1 88 ? 11.836 16.406 -2.285 1 96.25 88 ARG A CA 1
ATOM 649 C C . ARG A 1 88 ? 10.781 17.203 -3.049 1 96.25 88 ARG A C 1
ATOM 651 O O . ARG A 1 88 ? 10.805 18.438 -3.037 1 96.25 88 ARG A O 1
ATOM 658 N N . LEU A 1 89 ? 9.82 16.594 -3.727 1 96.25 89 LEU A N 1
ATOM 659 C CA . LEU A 1 89 ? 8.711 17.312 -4.328 1 96.25 89 LEU A CA 1
ATOM 660 C C . LEU A 1 89 ? 7.766 17.859 -3.254 1 96.25 89 LEU A C 1
ATOM 662 O O . LEU A 1 89 ? 7.172 17.078 -2.502 1 96.25 89 LEU A O 1
ATOM 666 N N . PRO A 1 90 ? 7.617 19.172 -3.172 1 97.56 90 PRO A N 1
ATOM 667 C CA . PRO A 1 90 ? 6.664 19.719 -2.203 1 97.56 90 PRO A CA 1
ATOM 668 C C . PRO A 1 90 ? 5.234 19.234 -2.449 1 97.56 90 PRO A C 1
ATOM 670 O O . PRO A 1 90 ? 4.789 19.188 -3.598 1 97.56 90 PRO A O 1
ATOM 673 N N . HIS A 1 91 ? 4.52 18.859 -1.375 1 98.25 91 HIS A N 1
ATOM 674 C CA . HIS A 1 91 ? 3.145 18.375 -1.484 1 98.25 91 HIS A CA 1
ATOM 675 C C . HIS A 1 91 ? 2.375 18.625 -0.19 1 98.25 91 HIS A C 1
ATOM 677 O O . HIS A 1 91 ? 2.977 18.844 0.864 1 98.25 91 HIS A O 1
ATOM 683 N N . ALA A 1 92 ? 1.049 18.672 -0.299 1 98.69 92 ALA A N 1
ATOM 684 C CA . ALA A 1 92 ? 0.111 18.797 0.814 1 98.69 92 ALA A CA 1
ATOM 685 C C . ALA A 1 92 ? -1.062 17.828 0.651 1 98.69 92 ALA A C 1
ATOM 687 O O . ALA A 1 92 ? -1.369 17.406 -0.463 1 98.69 92 ALA A O 1
ATOM 688 N N . VAL A 1 93 ? -1.675 17.422 1.801 1 98.88 93 VAL A N 1
ATOM 689 C CA . VAL A 1 93 ? -2.828 16.531 1.818 1 98.88 93 VAL A CA 1
ATOM 690 C C . VAL A 1 93 ? -3.949 17.156 2.65 1 98.88 93 VAL A C 1
ATOM 692 O O . VAL A 1 93 ? -3.705 17.672 3.744 1 98.88 93 VAL A O 1
ATOM 695 N N . LYS A 1 94 ? -5.16 17.125 2.123 1 98.88 94 LYS A N 1
ATOM 696 C CA . LYS A 1 94 ? -6.344 17.562 2.859 1 98.88 94 LYS A CA 1
ATOM 697 C C . LYS A 1 94 ? -7.48 16.547 2.729 1 98.88 94 LYS A C 1
ATOM 699 O O . LYS A 1 94 ? -7.773 16.078 1.629 1 98.88 94 LYS A O 1
ATOM 704 N N . ALA A 1 95 ? -8.125 16.234 3.902 1 98.94 95 ALA A N 1
ATOM 705 C CA . ALA A 1 95 ? -9.273 15.336 3.867 1 98.94 95 ALA A CA 1
ATOM 706 C C . ALA A 1 95 ? -10.555 16.094 3.529 1 98.94 95 ALA A C 1
ATOM 708 O O . ALA A 1 95 ? -10.992 16.953 4.297 1 98.94 95 ALA A O 1
ATOM 709 N N . LEU A 1 96 ? -11.172 15.727 2.404 1 98.94 96 LEU A N 1
ATOM 710 C CA . LEU A 1 96 ? -12.445 16.328 2.012 1 98.94 96 LEU A CA 1
ATOM 711 C C . LEU A 1 96 ? -13.602 15.633 2.717 1 98.94 96 LEU A C 1
ATOM 713 O O . LEU A 1 96 ? -14.695 16.203 2.832 1 98.94 96 LEU A O 1
ATOM 717 N N . LYS A 1 97 ? -13.422 14.391 3.123 1 98.88 97 LYS A N 1
ATOM 718 C CA . LYS A 1 97 ? -14.25 13.523 3.963 1 98.88 97 LYS A CA 1
ATOM 719 C C . LYS A 1 97 ? -13.398 12.805 5.004 1 98.88 97 LYS A C 1
ATOM 721 O O . LYS A 1 97 ? -12.172 12.781 4.902 1 98.88 97 LYS A O 1
ATOM 726 N N . PRO A 1 98 ? -14.102 12.344 6.102 1 98.94 98 PRO A N 1
ATOM 727 C CA . PRO A 1 98 ? -13.297 11.438 6.914 1 98.94 98 PRO A CA 1
ATOM 728 C C . PRO A 1 98 ? -12.578 10.375 6.078 1 98.94 98 PRO A C 1
ATOM 730 O O . PRO A 1 98 ? -13.203 9.703 5.254 1 98.94 98 PRO A O 1
ATOM 733 N N . SER A 1 99 ? -11.203 10.305 6.258 1 98.94 99 SER A N 1
ATOM 734 C CA . SER A 1 99 ? -10.406 9.531 5.305 1 98.94 99 SER A CA 1
ATOM 735 C C . SER A 1 99 ? -9.336 8.711 6.012 1 98.94 99 SER A C 1
ATOM 737 O O . SER A 1 99 ? -8.922 9.047 7.121 1 98.94 99 SER A O 1
ATOM 739 N N . LYS A 1 100 ? -8.93 7.609 5.418 1 98.94 100 LYS A N 1
ATOM 740 C CA . LYS A 1 100 ? -7.762 6.793 5.723 1 98.94 100 LYS A CA 1
ATOM 741 C C . LYS A 1 100 ? -6.898 6.586 4.48 1 98.94 100 LYS A C 1
ATOM 743 O O . LYS A 1 100 ? -7.418 6.391 3.381 1 98.94 100 LYS A O 1
ATOM 748 N N . MET A 1 101 ? -5.574 6.727 4.699 1 98.88 101 MET A N 1
ATOM 749 C CA . MET A 1 101 ? -4.648 6.523 3.584 1 98.88 101 MET A CA 1
ATOM 750 C C . MET A 1 101 ? -3.416 5.75 4.035 1 98.88 101 MET A C 1
ATOM 752 O O . MET A 1 101 ? -3.135 5.66 5.23 1 98.88 101 MET A O 1
ATOM 756 N N . VAL A 1 102 ? -2.785 5.113 3.07 1 98.94 102 VAL A N 1
ATOM 757 C CA . VAL A 1 102 ? -1.498 4.465 3.309 1 98.94 102 VAL A CA 1
ATOM 758 C C . VAL A 1 102 ? -0.4 5.203 2.547 1 98.94 102 VAL A C 1
ATOM 760 O O . VAL A 1 102 ? -0.603 5.621 1.404 1 98.94 102 VAL A O 1
ATOM 763 N N . LEU A 1 103 ? 0.632 5.496 3.232 1 98.81 103 LEU A N 1
ATOM 764 C CA . LEU A 1 103 ? 1.868 6.07 2.713 1 98.81 103 LEU A CA 1
ATOM 765 C C . LEU A 1 103 ? 2.959 5.008 2.611 1 98.81 103 LEU A C 1
ATOM 767 O O . LEU A 1 103 ? 3.271 4.336 3.598 1 98.81 103 LEU A O 1
ATOM 771 N N . TYR A 1 104 ? 3.457 4.734 1.414 1 98.25 104 TYR A N 1
ATOM 772 C CA . TYR A 1 104 ? 4.641 3.906 1.197 1 98.25 104 TYR A CA 1
ATOM 773 C C . TYR A 1 104 ? 5.887 4.766 1.03 1 98.25 104 TYR A C 1
ATOM 775 O O . TYR A 1 104 ? 5.992 5.535 0.073 1 98.25 104 TYR A O 1
ATOM 783 N N . MET A 1 105 ? 6.852 4.77 1.953 1 97.12 105 MET A N 1
ATOM 784 C CA . MET A 1 105 ? 8.133 5.473 1.866 1 97.12 105 MET A CA 1
ATOM 785 C C . MET A 1 105 ? 9.211 4.562 1.299 1 97.12 105 MET A C 1
ATOM 787 O O . MET A 1 105 ? 9.594 3.572 1.927 1 97.12 105 MET A O 1
ATOM 791 N N . MET A 1 106 ? 9.703 4.863 0.078 1 95 106 MET A N 1
ATOM 792 C CA . MET A 1 106 ? 10.75 4.051 -0.531 1 95 106 MET A CA 1
ATOM 793 C C . MET A 1 106 ? 12.109 4.371 0.077 1 95 106 MET A C 1
ATOM 795 O O . MET A 1 106 ? 12.867 5.168 -0.475 1 95 106 MET A O 1
ATOM 799 N N . ALA A 1 107 ? 12.422 3.889 1.253 1 81.94 107 ALA A N 1
ATOM 800 C CA . ALA A 1 107 ? 13.562 4.219 2.1 1 81.94 107 ALA A CA 1
ATOM 801 C C . ALA A 1 107 ? 14.859 3.668 1.511 1 81.94 107 ALA A C 1
ATOM 803 O O . ALA A 1 107 ? 15.953 4.082 1.901 1 81.94 107 ALA A O 1
ATOM 804 N N . GLY A 1 108 ? 14.906 3.203 0.242 1 69.56 108 GLY A N 1
ATOM 805 C CA . GLY A 1 108 ? 16.141 2.668 -0.32 1 69.56 108 GLY A CA 1
ATOM 806 C C . GLY A 1 108 ? 16.734 1.555 0.517 1 69.56 108 GLY A C 1
ATOM 807 O O . GLY A 1 108 ? 16.156 1.142 1.522 1 69.56 108 GLY A O 1
ATOM 808 N N . PRO A 1 109 ? 17.734 0.929 -0.091 1 59.19 109 PRO A N 1
ATOM 809 C CA . PRO A 1 109 ? 18.391 -0.134 0.671 1 59.19 109 PRO A CA 1
ATOM 810 C C . PRO A 1 109 ? 18.922 0.351 2.016 1 59.19 109 P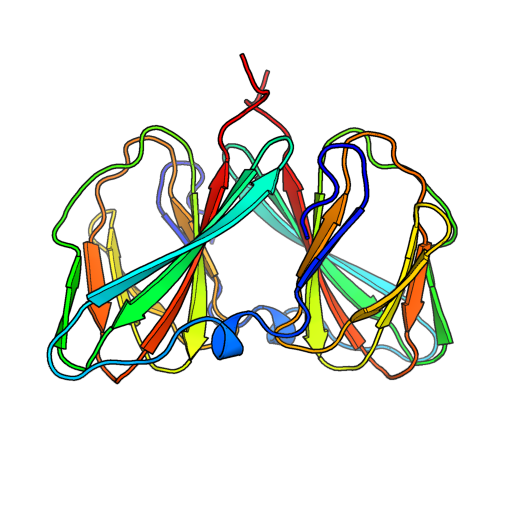RO A C 1
ATOM 812 O O . PRO A 1 109 ? 19.312 1.517 2.15 1 59.19 109 PRO A O 1
ATOM 815 N N . ALA A 1 110 ? 18.328 -0.219 3.045 1 48.69 110 ALA A N 1
ATOM 816 C CA . ALA A 1 110 ? 18.938 0.1 4.332 1 48.69 110 ALA A CA 1
ATOM 817 C C . ALA A 1 110 ? 20.438 0.38 4.176 1 48.69 110 ALA A C 1
ATOM 819 O O . ALA A 1 110 ? 21.125 -0.309 3.424 1 48.69 110 ALA A O 1
ATOM 820 N N . LYS A 1 111 ? 20.859 1.653 4.527 1 38.41 111 LYS A N 1
ATOM 821 C CA . LYS A 1 111 ? 22.297 1.886 4.578 1 38.41 111 LYS A CA 1
ATOM 822 C C . LYS A 1 111 ? 23 0.806 5.395 1 38.41 111 LYS A C 1
ATOM 824 O O . LYS A 1 111 ? 22.422 0.251 6.328 1 38.41 111 LYS A O 1
ATOM 829 N N . MET B 1 1 ? -0.883 10.398 -17.109 1 33.38 1 MET B N 1
ATOM 830 C CA . MET B 1 1 ? 0.442 10.352 -17.734 1 33.38 1 MET B CA 1
ATOM 831 C C . MET B 1 1 ? 1.533 10.555 -16.688 1 33.38 1 MET B C 1
ATOM 833 O O . MET B 1 1 ? 1.44 11.469 -15.859 1 33.38 1 MET B O 1
ATOM 837 N N . ILE B 1 2 ? 2.268 9.57 -16.406 1 42.47 2 ILE B N 1
ATOM 838 C CA . ILE B 1 2 ? 3.35 9.602 -15.438 1 42.47 2 ILE B CA 1
ATOM 839 C C . ILE B 1 2 ? 4.266 10.789 -15.719 1 42.47 2 ILE B C 1
ATOM 841 O O . ILE B 1 2 ? 4.727 10.977 -16.844 1 42.47 2 ILE B O 1
ATOM 845 N N . ASN B 1 3 ? 4.238 11.898 -15.07 1 53.81 3 ASN B N 1
ATOM 846 C CA . ASN B 1 3 ? 5.238 12.953 -15.211 1 53.81 3 ASN B CA 1
ATOM 847 C C . ASN B 1 3 ? 6.566 12.555 -14.57 1 53.81 3 ASN B C 1
ATOM 849 O O . ASN B 1 3 ? 6.641 12.359 -13.352 1 53.81 3 ASN B O 1
ATOM 853 N N . PRO B 1 4 ? 7.586 11.93 -15.375 1 54.97 4 PRO B N 1
ATOM 854 C CA . PRO B 1 4 ? 8.867 11.422 -14.875 1 54.97 4 PRO B CA 1
ATOM 855 C C . PRO B 1 4 ? 9.453 12.289 -13.766 1 54.97 4 PRO B C 1
ATOM 857 O O . PRO B 1 4 ? 10.234 11.805 -12.945 1 54.97 4 PRO B O 1
ATOM 860 N N . ASP B 1 5 ? 9.094 13.656 -13.781 1 61 5 ASP B N 1
ATOM 861 C CA . ASP B 1 5 ? 9.875 14.57 -12.945 1 61 5 ASP B CA 1
ATOM 862 C C . ASP B 1 5 ? 9.078 15.031 -11.734 1 61 5 ASP B C 1
ATOM 864 O O . ASP B 1 5 ? 9.531 15.883 -10.977 1 61 5 ASP B O 1
ATOM 868 N N . GLY B 1 6 ? 8.023 14.32 -11.422 1 85.75 6 GLY B N 1
ATOM 869 C CA . GLY B 1 6 ? 7.312 14.93 -10.305 1 85.75 6 GLY B CA 1
ATOM 870 C C . GLY B 1 6 ? 6.16 14.086 -9.797 1 85.75 6 GLY B C 1
ATOM 871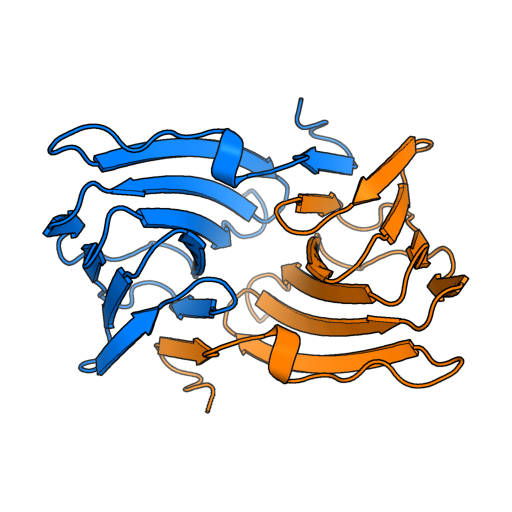 O O . GLY B 1 6 ? 6.352 12.922 -9.438 1 85.75 6 GLY B O 1
ATOM 872 N N . LEU B 1 7 ? 4.984 14.586 -9.859 1 93.25 7 LEU B N 1
ATOM 873 C CA . LEU B 1 7 ? 3.736 13.977 -9.414 1 93.25 7 LEU B CA 1
ATOM 874 C C . LEU B 1 7 ? 3.145 13.086 -10.5 1 93.25 7 LEU B C 1
ATOM 876 O O . LEU B 1 7 ? 2.998 13.508 -11.648 1 93.25 7 LEU B O 1
ATOM 880 N N . SER B 1 8 ? 2.988 11.852 -10.25 1 96.38 8 SER B N 1
ATOM 881 C CA . SER B 1 8 ? 2.213 10.938 -11.086 1 96.38 8 SER B CA 1
ATOM 882 C C . SER B 1 8 ? 0.984 10.422 -10.344 1 96.38 8 SER B C 1
ATOM 884 O O . SER B 1 8 ? 1.037 10.188 -9.133 1 96.38 8 SER B O 1
ATOM 886 N N . ASP B 1 9 ? -0.157 10.273 -11.094 1 96.75 9 ASP B N 1
ATOM 887 C CA . ASP B 1 9 ? -1.36 9.812 -10.406 1 96.75 9 ASP B CA 1
ATOM 888 C C . ASP B 1 9 ? -2.156 8.844 -11.273 1 96.75 9 ASP B C 1
ATOM 890 O O . ASP B 1 9 ? -2.07 8.891 -12.5 1 96.75 9 ASP B O 1
ATOM 894 N N . ILE B 1 10 ? -2.83 7.973 -10.633 1 97.81 10 ILE B N 1
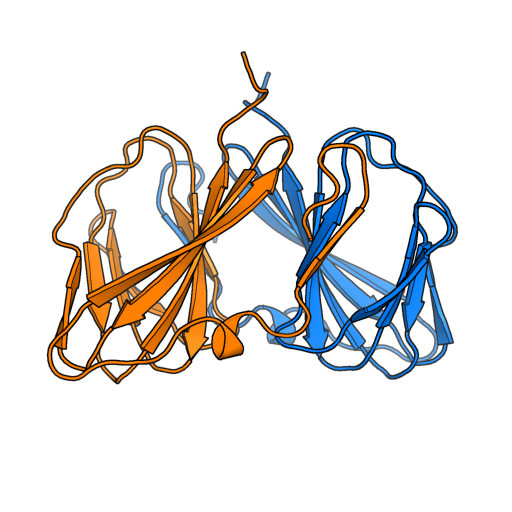ATOM 895 C CA . ILE B 1 10 ? -3.797 7.035 -11.195 1 97.81 10 ILE B CA 1
ATOM 896 C C . ILE B 1 10 ? -5.117 7.145 -10.438 1 97.81 10 ILE B C 1
ATOM 898 O O . ILE B 1 10 ? -5.141 7.09 -9.203 1 97.81 10 ILE B O 1
ATOM 902 N N . GLU B 1 11 ? -6.188 7.27 -11.18 1 98.06 11 GLU B N 1
ATOM 903 C CA . GLU B 1 11 ? -7.48 7.488 -10.539 1 98.06 11 GLU B CA 1
ATOM 904 C C . GLU B 1 11 ? -7.992 6.215 -9.875 1 98.06 11 GLU B C 1
ATOM 906 O O . GLU B 1 11 ? -8.453 6.246 -8.734 1 98.06 11 GLU B O 1
ATOM 911 N N . ASN B 1 12 ? -8.023 5.156 -10.617 1 98.56 12 ASN B N 1
ATOM 912 C CA . ASN B 1 12 ? -8.492 3.865 -10.125 1 98.56 12 ASN B CA 1
ATOM 913 C C . ASN B 1 12 ? -7.723 2.713 -10.773 1 98.56 12 ASN B C 1
ATOM 915 O O . ASN B 1 12 ? -7.957 2.379 -11.93 1 98.56 12 ASN B O 1
ATOM 919 N N . MET B 1 13 ? -6.844 2.074 -9.977 1 98.75 13 MET B N 1
ATOM 920 C CA . MET B 1 13 ? -5.938 1.059 -10.5 1 98.75 13 MET B CA 1
ATOM 921 C C 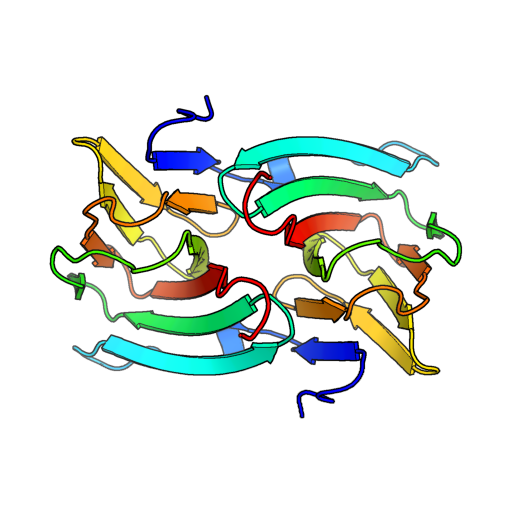. MET B 1 13 ? -6.715 -0.128 -11.062 1 98.75 13 MET B C 1
ATOM 923 O O . MET B 1 13 ? -6.41 -0.615 -12.156 1 98.75 13 MET B O 1
ATOM 927 N N . ALA B 1 14 ? -7.762 -0.56 -10.375 1 98.62 14 ALA B N 1
ATOM 928 C CA . ALA B 1 14 ? -8.492 -1.771 -10.742 1 98.62 14 ALA B CA 1
ATOM 929 C C . ALA B 1 14 ? -9.148 -1.62 -12.117 1 98.62 14 ALA B C 1
ATOM 931 O O . ALA B 1 14 ? -9.367 -2.609 -12.82 1 98.62 14 ALA B O 1
ATOM 932 N N . GLU B 1 15 ? -9.391 -0.367 -12.5 1 98.69 15 GLU B N 1
ATOM 933 C CA . GLU B 1 15 ? -10.094 -0.109 -13.75 1 98.69 15 GLU B CA 1
ATOM 934 C C . GLU B 1 15 ? -9.148 -0.221 -14.945 1 98.69 15 GLU B C 1
ATOM 936 O O . GLU B 1 15 ? -9.594 -0.221 -16.094 1 98.69 15 GLU B O 1
ATOM 941 N N . LEU B 1 16 ? -7.867 -0.394 -14.711 1 98.69 16 LEU B N 1
ATOM 942 C CA . LEU B 1 16 ? -6.883 -0.373 -15.789 1 98.69 16 LEU B CA 1
ATOM 943 C C . LEU B 1 16 ? -6.586 -1.785 -16.281 1 98.69 16 LEU B C 1
ATOM 945 O O . LEU B 1 16 ? -5.828 -1.968 -17.234 1 98.69 16 LEU B O 1
ATOM 949 N N . VAL B 1 17 ? -7.133 -2.758 -15.672 1 98.56 17 VAL B N 1
ATOM 950 C CA . VAL B 1 17 ? -6.98 -4.141 -16.109 1 98.56 17 VAL B CA 1
ATOM 951 C C . VAL B 1 17 ? -8.32 -4.863 -16.016 1 98.56 17 VAL B C 1
ATOM 953 O O . VAL B 1 17 ? -9.164 -4.527 -15.18 1 98.56 17 VAL B O 1
ATOM 956 N N . GLU B 1 18 ? -8.477 -5.875 -16.875 1 98.62 18 GLU B N 1
ATOM 957 C CA . GLU B 1 18 ? -9.68 -6.695 -16.906 1 98.62 18 GLU B CA 1
ATOM 958 C C . GLU B 1 18 ? -9.344 -8.172 -16.703 1 98.62 18 GLU B C 1
ATOM 960 O O . GLU B 1 18 ? -8.305 -8.648 -17.156 1 98.62 18 GLU B O 1
ATOM 965 N N . VAL B 1 19 ? -10.227 -8.82 -15.93 1 98.69 19 VAL B N 1
ATOM 966 C CA . VAL B 1 19 ? -10.102 -10.266 -15.82 1 98.69 19 VAL B CA 1
ATOM 967 C C . VAL B 1 19 ? -10.555 -10.922 -17.125 1 98.69 19 VAL B C 1
ATOM 969 O O . VAL B 1 19 ? -11.641 -10.625 -17.625 1 98.69 19 VAL B O 1
ATOM 972 N N . ASN B 1 20 ? -9.641 -11.719 -17.688 1 98.62 20 ASN B N 1
ATOM 973 C CA . ASN B 1 20 ? -9.938 -12.484 -18.891 1 98.62 20 ASN B CA 1
ATOM 974 C C . ASN B 1 20 ? -10.031 -13.977 -18.594 1 98.62 20 ASN B C 1
ATOM 976 O O . ASN B 1 20 ? -9.297 -14.5 -17.75 1 98.62 20 ASN B O 1
ATOM 980 N N . ASP B 1 21 ? -10.883 -14.609 -19.312 1 98 21 ASP B N 1
ATOM 981 C CA . ASP B 1 21 ? -11.141 -16.031 -19.078 1 98 21 ASP B CA 1
ATOM 982 C C . ASP B 1 21 ? -9.859 -16.844 -19.203 1 98 21 ASP B C 1
ATOM 984 O O . ASP B 1 21 ? -9.18 -16.781 -20.234 1 98 21 ASP B O 1
ATOM 988 N N . GLY B 1 22 ? -9.57 -17.594 -18.125 1 98.44 22 GLY B N 1
ATOM 989 C CA . GLY B 1 22 ? -8.484 -18.547 -18.156 1 98.44 22 GLY B CA 1
ATOM 990 C C . GLY B 1 22 ? -7.125 -17.906 -18.344 1 98.44 22 GLY B C 1
ATOM 991 O O . GLY B 1 22 ? -6.207 -18.531 -18.891 1 98.44 22 GLY B O 1
ATOM 992 N N . ALA B 1 23 ? -7.031 -16.672 -17.984 1 98.5 23 ALA B N 1
ATOM 993 C CA . ALA B 1 23 ? -5.789 -15.977 -18.312 1 98.5 23 ALA B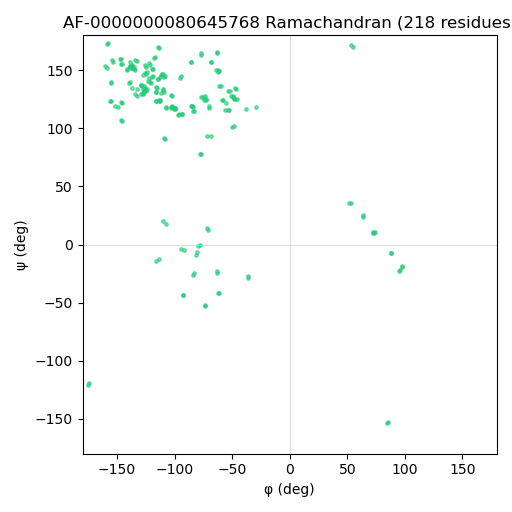 CA 1
ATOM 994 C C . ALA B 1 23 ? -5.273 -15.172 -17.125 1 98.5 23 ALA B C 1
ATOM 996 O O . ALA B 1 23 ? -6.035 -14.844 -16.219 1 98.5 23 ALA B O 1
ATOM 997 N N . THR B 1 24 ? -4 -15.031 -17.062 1 98.56 24 THR B N 1
ATOM 998 C CA . THR B 1 24 ? -3.322 -14.016 -16.266 1 98.56 24 THR B CA 1
ATOM 999 C C . THR B 1 24 ? -2.852 -12.859 -17.141 1 98.56 24 THR B C 1
ATOM 1001 O O . THR B 1 24 ? -2.24 -13.078 -18.188 1 98.56 24 THR B O 1
ATOM 1004 N N . VAL B 1 25 ? -3.201 -11.625 -16.781 1 98.44 25 VAL B N 1
ATOM 1005 C CA . VAL B 1 25 ? -2.781 -10.43 -17.516 1 98.44 25 VAL B CA 1
ATOM 1006 C C . VAL B 1 25 ? -1.986 -9.516 -16.578 1 98.44 25 VAL B C 1
ATOM 1008 O O . VAL B 1 25 ? -2.268 -9.438 -15.383 1 98.44 25 VAL B O 1
ATOM 1011 N N . SER B 1 26 ? -0.909 -8.945 -17.109 1 98.44 26 SER B N 1
ATOM 1012 C CA . SER B 1 26 ? -0.161 -7.938 -16.344 1 98.44 26 SER B CA 1
ATOM 1013 C C . SER B 1 26 ? -0.029 -6.641 -17.141 1 98.44 26 SER B C 1
ATOM 1015 O O . SER B 1 26 ? -0.14 -6.641 -18.375 1 98.44 26 SER B O 1
ATOM 1017 N N . ARG B 1 27 ? 0.097 -5.523 -16.438 1 98.56 27 ARG B N 1
ATOM 1018 C CA . ARG B 1 27 ? 0.265 -4.203 -17.031 1 98.56 27 ARG B CA 1
ATOM 1019 C C . ARG B 1 27 ? 1.087 -3.295 -16.125 1 98.56 27 ARG B C 1
ATOM 1021 O O . ARG B 1 27 ? 0.712 -3.055 -14.977 1 98.56 27 ARG B O 1
ATOM 1028 N N . THR B 1 28 ? 2.309 -2.836 -16.672 1 98.31 28 THR B N 1
ATOM 1029 C CA . THR B 1 28 ? 3.037 -1.813 -15.922 1 98.31 28 THR B CA 1
ATOM 1030 C C . THR B 1 28 ? 2.332 -0.464 -16.031 1 98.31 28 THR B C 1
ATOM 1032 O O . THR B 1 28 ? 2.066 0.019 -17.125 1 98.31 28 THR B O 1
ATOM 1035 N N . ILE B 1 29 ? 2.01 0.156 -14.906 1 97.94 29 ILE B N 1
ATOM 1036 C CA . ILE B 1 29 ? 1.212 1.375 -14.969 1 97.94 29 ILE B CA 1
ATOM 1037 C C . ILE B 1 29 ? 2.049 2.564 -14.508 1 97.94 29 ILE B C 1
ATOM 1039 O O . ILE B 1 29 ? 1.659 3.719 -14.703 1 97.94 29 ILE B O 1
ATOM 1043 N N . LEU B 1 30 ? 3.213 2.344 -13.891 1 95.56 30 LEU B N 1
ATOM 1044 C CA . LEU B 1 30 ? 4.082 3.412 -13.406 1 95.56 30 LEU B CA 1
ATOM 1045 C C . LEU B 1 30 ? 5.52 2.93 -13.289 1 95.56 30 LEU B C 1
ATOM 1047 O O . LEU B 1 30 ? 5.777 1.86 -12.727 1 95.56 30 LEU B O 1
ATOM 1051 N N . LYS B 1 31 ? 6.477 3.541 -13.914 1 94.81 31 LYS B N 1
ATOM 1052 C CA . LYS B 1 31 ? 7.91 3.467 -13.656 1 94.81 31 LYS B CA 1
ATOM 1053 C C . LYS B 1 31 ? 8.43 4.762 -13.031 1 94.81 31 LYS B C 1
ATOM 1055 O O . LYS B 1 31 ? 8.734 5.719 -13.75 1 94.81 31 LYS B O 1
ATOM 1060 N N . GLY B 1 32 ? 8.406 4.758 -11.711 1 91.88 32 GLY B N 1
ATOM 1061 C CA . GLY B 1 32 ? 8.789 5.969 -11 1 91.88 32 GLY B CA 1
ATOM 1062 C C . GLY B 1 32 ? 10.07 5.809 -10.203 1 91.88 32 GLY B C 1
ATOM 1063 O O . GLY B 1 32 ? 10.57 4.695 -10.039 1 91.88 32 GLY B O 1
ATOM 1064 N N . GLU B 1 33 ? 10.602 6.965 -9.703 1 92.81 33 GLU B N 1
ATOM 1065 C CA . GLU B 1 33 ? 11.758 6.93 -8.805 1 92.81 33 GLU B CA 1
ATOM 1066 C C . GLU B 1 33 ? 11.516 5.988 -7.629 1 92.81 33 GLU B C 1
ATOM 1068 O O . GLU B 1 33 ? 10.539 6.145 -6.895 1 92.81 33 GLU B O 1
ATOM 1073 N N . GLY B 1 34 ? 12.359 4.883 -7.57 1 92.75 34 GLY B N 1
ATOM 1074 C CA . GLY B 1 34 ? 12.367 3.979 -6.434 1 92.75 34 GLY B CA 1
ATOM 1075 C C . GLY B 1 34 ? 11.352 2.857 -6.547 1 92.75 34 GLY B C 1
ATOM 1076 O O . GLY B 1 34 ? 11.32 1.954 -5.711 1 92.75 34 GLY B O 1
ATOM 1077 N N .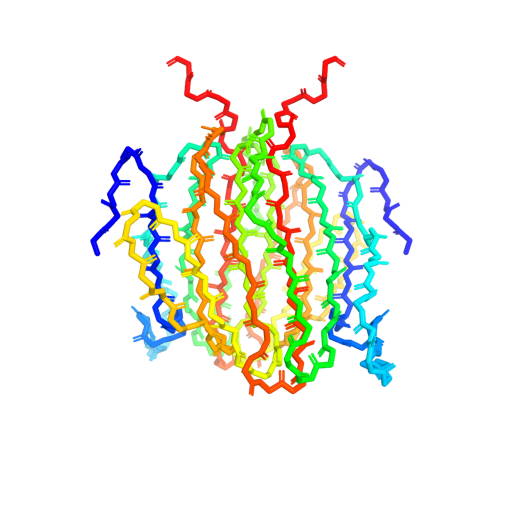 VAL B 1 35 ? 10.477 2.973 -7.652 1 95 35 VAL B N 1
ATOM 1078 C CA . VAL B 1 35 ? 9.398 1.985 -7.641 1 95 35 VAL B CA 1
ATOM 1079 C C . VAL B 1 35 ? 8.898 1.759 -9.062 1 95 35 VAL B C 1
ATOM 1081 O O . VAL B 1 35 ? 8.805 2.699 -9.859 1 95 35 VAL B O 1
ATOM 1084 N N . ASN B 1 36 ? 8.625 0.556 -9.398 1 95.88 36 ASN B N 1
ATOM 1085 C CA . ASN B 1 36 ? 7.789 0.158 -10.523 1 95.88 36 ASN B CA 1
ATOM 1086 C C . ASN B 1 36 ? 6.469 -0.449 -10.055 1 95.88 36 ASN B C 1
ATOM 1088 O O . ASN B 1 36 ? 6.453 -1.273 -9.141 1 95.88 36 ASN B O 1
ATOM 1092 N N . VAL B 1 37 ? 5.359 -0.018 -10.641 1 97.88 37 VAL B N 1
ATOM 1093 C CA . VAL B 1 37 ? 4.035 -0.498 -10.258 1 97.88 37 VAL B CA 1
ATOM 1094 C C . VAL B 1 37 ? 3.428 -1.306 -11.406 1 97.88 37 VAL B C 1
ATOM 1096 O O . VAL B 1 37 ? 3.277 -0.798 -12.516 1 97.88 37 VAL B O 1
ATOM 1099 N N . VAL B 1 38 ? 3.068 -2.506 -11.078 1 98.69 38 VAL B N 1
ATOM 1100 C CA . VAL B 1 38 ? 2.525 -3.432 -12.07 1 98.69 38 VAL B CA 1
ATOM 1101 C C . VAL B 1 38 ? 1.187 -3.98 -11.586 1 98.69 38 VAL B C 1
ATOM 1103 O O . VAL B 1 38 ? 1.062 -4.391 -10.43 1 98.69 38 VAL B O 1
ATOM 1106 N N . LEU B 1 39 ? 0.172 -3.973 -12.453 1 98.94 39 LEU B N 1
ATOM 1107 C CA . LEU B 1 39 ? -1.111 -4.605 -12.172 1 98.94 39 LEU B CA 1
ATOM 1108 C C . LEU B 1 39 ? -1.152 -6.023 -12.742 1 98.94 39 LEU B C 1
ATOM 1110 O O . LEU B 1 39 ? -0.548 -6.297 -13.781 1 98.94 39 LEU B O 1
ATOM 1114 N N . PHE B 1 40 ? -1.814 -6.816 -12.008 1 98.94 40 PHE B N 1
ATOM 1115 C CA . PHE B 1 40 ? -2.141 -8.156 -12.5 1 98.94 40 PHE B CA 1
ATOM 1116 C C . PHE B 1 40 ? -3.635 -8.422 -12.383 1 98.94 40 PHE B C 1
ATOM 1118 O O . PHE B 1 40 ? -4.277 -7.977 -11.43 1 98.94 40 PHE B O 1
ATOM 1125 N N . SER B 1 41 ? -4.148 -9.164 -13.312 1 98.94 41 SER B N 1
ATOM 1126 C CA . SER B 1 41 ? -5.445 -9.812 -13.164 1 98.94 41 SER B CA 1
ATOM 1127 C C . SER B 1 41 ? -5.34 -11.32 -13.367 1 98.94 41 SER B C 1
ATOM 1129 O O . SER B 1 41 ? -4.48 -11.789 -14.117 1 98.94 41 SER B O 1
ATOM 1131 N N . PHE B 1 42 ? -6.121 -12.008 -12.734 1 98.88 42 PHE B N 1
ATOM 1132 C CA . PHE B 1 42 ? -6.195 -13.461 -12.766 1 98.88 42 PHE B CA 1
ATOM 1133 C C . PHE B 1 42 ? -7.641 -13.93 -12.883 1 98.88 42 PHE B C 1
ATOM 1135 O O . PHE B 1 42 ? -8.508 -13.484 -12.133 1 98.88 42 PHE B O 1
ATOM 1142 N N . ASP B 1 43 ? -7.938 -14.805 -13.828 1 98.88 43 ASP B N 1
ATOM 1143 C CA . ASP B 1 43 ? -9.172 -15.578 -13.688 1 98.88 43 ASP B CA 1
ATOM 1144 C C . ASP B 1 43 ? -9.07 -16.562 -12.523 1 98.88 43 ASP B C 1
ATOM 1146 O O . ASP B 1 43 ? -7.969 -16.859 -12.047 1 98.88 43 ASP B O 1
ATOM 1150 N N . GLU B 1 44 ? -10.25 -16.953 -12.023 1 98.81 44 GLU B N 1
ATOM 1151 C CA . GLU B 1 44 ? -10.266 -17.938 -10.945 1 98.81 44 GLU B CA 1
ATOM 1152 C C . GLU B 1 44 ? -9.375 -19.141 -11.289 1 98.81 44 GLU B C 1
ATOM 1154 O O . GLU B 1 44 ? -9.445 -19.672 -12.391 1 98.81 44 GLU B O 1
ATOM 1159 N N . GLY B 1 45 ? -8.477 -19.453 -10.391 1 98.75 45 GLY B N 1
ATOM 1160 C CA . GLY B 1 45 ? -7.648 -20.641 -10.562 1 98.75 45 GLY B CA 1
ATOM 1161 C C . GLY B 1 45 ? -6.312 -20.344 -11.219 1 98.75 45 GLY B C 1
ATOM 1162 O O . GLY B 1 45 ? -5.391 -21.156 -11.148 1 98.75 45 GLY B O 1
ATOM 1163 N N . GLU B 1 46 ? -6.207 -19.234 -11.977 1 98.88 46 GLU B N 1
ATOM 1164 C CA . GLU B 1 46 ? -4.926 -18.859 -12.562 1 98.88 46 GLU B CA 1
ATOM 1165 C C . GLU B 1 46 ? -3.893 -18.562 -11.484 1 98.88 46 GLU B C 1
ATOM 1167 O O . GLU B 1 46 ? -4.246 -18.188 -10.367 1 98.88 46 GLU B O 1
ATOM 1172 N N . GLU B 1 47 ? -2.584 -18.812 -11.797 1 98.44 47 GLU B N 1
ATOM 1173 C CA . GLU B 1 47 ? -1.541 -18.688 -10.789 1 98.44 47 GLU B CA 1
ATOM 1174 C C . GLU B 1 47 ? -0.233 -18.188 -11.398 1 98.44 47 GLU B C 1
ATOM 1176 O O . GLU B 1 47 ? -0.059 -18.234 -12.617 1 98.44 47 GLU B O 1
ATOM 1181 N N . LEU B 1 48 ? 0.578 -17.578 -10.586 1 98.5 48 LEU B N 1
ATOM 1182 C CA . LEU B 1 48 ? 2.014 -17.438 -10.797 1 98.5 48 LEU B CA 1
ATOM 1183 C C . LEU B 1 48 ? 2.791 -18.469 -9.977 1 98.5 48 LEU B C 1
ATOM 1185 O O . LEU B 1 48 ? 2.762 -18.422 -8.742 1 98.5 48 LEU B O 1
ATOM 1189 N N . SER B 1 49 ? 3.467 -19.328 -10.734 1 98 49 SER B N 1
ATOM 1190 C CA . SER B 1 49 ? 4.242 -20.375 -10.07 1 98 49 SER B CA 1
ATOM 1191 C C . SER B 1 49 ? 5.359 -19.766 -9.227 1 98 49 SER B C 1
ATOM 1193 O O . SER B 1 49 ? 5.66 -18.578 -9.336 1 98 49 SER B O 1
ATOM 1195 N N . GLU B 1 50 ? 5.891 -20.609 -8.352 1 98.06 50 GLU B N 1
ATOM 1196 C CA . GLU B 1 50 ? 6.934 -20.141 -7.449 1 98.06 50 GLU B CA 1
ATOM 1197 C C . GLU B 1 50 ? 8.062 -19.453 -8.219 1 98.06 50 GLU B C 1
ATOM 1199 O O . GLU B 1 50 ? 8.539 -19.984 -9.227 1 98.06 50 GLU B O 1
ATOM 1204 N N . HIS B 1 51 ? 8.5 -18.312 -7.82 1 98.19 51 HIS B N 1
ATOM 1205 C CA . HIS B 1 51 ? 9.586 -17.516 -8.391 1 98.19 51 HIS B CA 1
ATOM 1206 C C . HIS B 1 51 ? 10.141 -16.531 -7.359 1 98.19 51 HIS B C 1
ATOM 1208 O O . HIS B 1 51 ? 9.688 -16.516 -6.211 1 98.19 51 HIS B O 1
ATOM 1214 N N . THR B 1 52 ? 11.211 -15.859 -7.66 1 97.19 52 THR B N 1
ATOM 1215 C CA . THR B 1 52 ? 11.797 -14.844 -6.789 1 97.19 52 THR B CA 1
ATOM 1216 C C . THR B 1 52 ? 11.859 -13.492 -7.492 1 97.19 52 THR B C 1
ATOM 1218 O O . THR B 1 52 ? 11.75 -13.422 -8.719 1 97.19 52 THR B O 1
ATOM 1221 N N . ALA B 1 53 ? 11.867 -12.492 -6.699 1 95.94 53 ALA B N 1
ATOM 1222 C CA . ALA B 1 53 ? 12.094 -11.148 -7.227 1 95.94 53 ALA B CA 1
ATOM 1223 C C . ALA B 1 53 ? 13.477 -10.633 -6.832 1 95.94 53 ALA B C 1
ATOM 1225 O O . ALA B 1 53 ? 13.93 -10.859 -5.711 1 95.94 53 ALA B O 1
ATOM 1226 N N . ALA B 1 54 ? 14.102 -9.859 -7.719 1 94.69 54 ALA B N 1
ATOM 1227 C CA . ALA B 1 54 ? 15.469 -9.367 -7.539 1 94.69 54 ALA B CA 1
ATOM 1228 C C . ALA B 1 54 ? 15.5 -8.164 -6.598 1 94.69 54 ALA B C 1
ATOM 1230 O O . ALA B 1 54 ? 16.562 -7.629 -6.301 1 94.69 54 ALA B O 1
ATOM 1231 N N . MET B 1 55 ? 14.453 -7.695 -6.105 1 94 55 MET B N 1
ATOM 1232 C CA . MET B 1 55 ? 14.258 -6.578 -5.188 1 94 55 MET B CA 1
ATOM 1233 C C . MET B 1 55 ? 13.078 -6.836 -4.258 1 94 55 MET B C 1
ATOM 1235 O O . MET B 1 55 ? 12.25 -7.703 -4.531 1 94 55 MET B O 1
ATOM 1239 N N . PRO B 1 56 ? 12.992 -6.18 -3.135 1 95.19 56 PRO B N 1
ATOM 1240 C CA . PRO B 1 56 ? 11.781 -6.332 -2.316 1 95.19 56 PRO B CA 1
ATOM 1241 C C . PRO B 1 56 ? 10.516 -5.863 -3.035 1 95.19 56 PRO B C 1
ATOM 1243 O O . PRO B 1 56 ? 10.57 -4.938 -3.846 1 95.19 56 PRO B O 1
ATOM 1246 N N . VAL B 1 57 ? 9.422 -6.496 -2.697 1 97.19 57 VAL B N 1
ATOM 1247 C CA . VAL B 1 57 ? 8.18 -6.145 -3.373 1 97.19 57 VAL B CA 1
ATOM 1248 C C . VAL B 1 57 ? 7.031 -6.105 -2.363 1 97.19 57 VAL B C 1
ATOM 1250 O O . VAL B 1 57 ? 7.121 -6.711 -1.292 1 97.19 57 VAL B O 1
ATOM 1253 N N . LEU B 1 58 ? 6 -5.336 -2.609 1 98.06 58 LEU B N 1
ATOM 1254 C CA . LEU B 1 58 ? 4.703 -5.352 -1.946 1 98.06 58 LEU B CA 1
ATOM 1255 C C . LEU B 1 58 ? 3.611 -5.828 -2.9 1 98.06 58 LEU B C 1
ATOM 1257 O O . LEU B 1 58 ? 3.646 -5.52 -4.094 1 98.06 58 LEU B O 1
ATOM 1261 N N . VAL B 1 59 ? 2.598 -6.539 -2.418 1 98.81 59 VAL B N 1
ATOM 1262 C CA . VAL B 1 59 ? 1.424 -6.98 -3.164 1 98.81 59 VAL B CA 1
ATOM 1263 C C . VAL B 1 59 ? 0.155 -6.59 -2.408 1 98.81 59 VAL B C 1
ATOM 1265 O O . VAL B 1 59 ? 0.053 -6.809 -1.198 1 98.81 59 VAL B O 1
ATOM 1268 N N . GLN B 1 60 ? -0.714 -5.988 -3.08 1 98.88 60 GLN B N 1
ATOM 1269 C CA . GLN B 1 60 ? -2.035 -5.672 -2.549 1 98.88 60 GLN B CA 1
ATOM 1270 C C . GLN B 1 60 ? -3.137 -6.234 -3.443 1 98.88 60 GLN B C 1
ATOM 1272 O O . GLN B 1 60 ? -3.066 -6.125 -4.668 1 98.88 60 GLN B O 1
ATOM 1277 N N . ALA B 1 61 ? -4.133 -6.871 -2.852 1 98.88 61 ALA B N 1
ATOM 1278 C CA . ALA B 1 61 ? -5.324 -7.25 -3.607 1 98.88 61 ALA B CA 1
ATOM 1279 C C . ALA B 1 61 ? -6.238 -6.047 -3.83 1 98.88 61 ALA B C 1
ATOM 1281 O O . ALA B 1 61 ? -6.543 -5.309 -2.891 1 98.88 61 ALA B O 1
ATOM 1282 N N . LEU B 1 62 ? -6.582 -5.809 -5.023 1 98.75 62 LEU B N 1
ATOM 1283 C CA . LEU B 1 62 ? -7.547 -4.762 -5.352 1 98.75 62 LEU B CA 1
ATOM 1284 C C . LEU B 1 62 ? -8.961 -5.324 -5.418 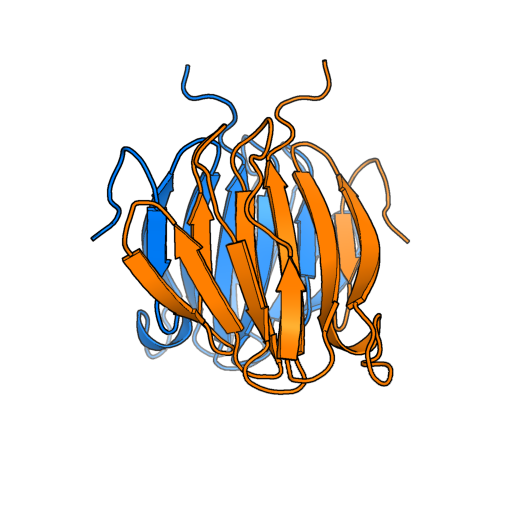1 98.75 62 LEU B C 1
ATOM 1286 O O . LEU B 1 62 ? -9.914 -4.684 -4.965 1 98.75 62 LEU B O 1
ATOM 1290 N N . GLU B 1 63 ? -9.141 -6.449 -6.02 1 98.81 63 GLU B N 1
ATOM 1291 C CA . GLU B 1 63 ? -10.375 -7.219 -6.133 1 98.81 63 GLU B CA 1
ATOM 1292 C C . GLU B 1 63 ? -10.117 -8.711 -5.965 1 98.81 63 GLU B C 1
ATOM 1294 O O . GLU B 1 63 ? -9.023 -9.195 -6.27 1 98.81 63 GLU B O 1
ATOM 1299 N N . GLY B 1 64 ? -11.141 -9.414 -5.504 1 98.81 64 GLY B N 1
ATOM 1300 C CA . GLY B 1 64 ? -11.078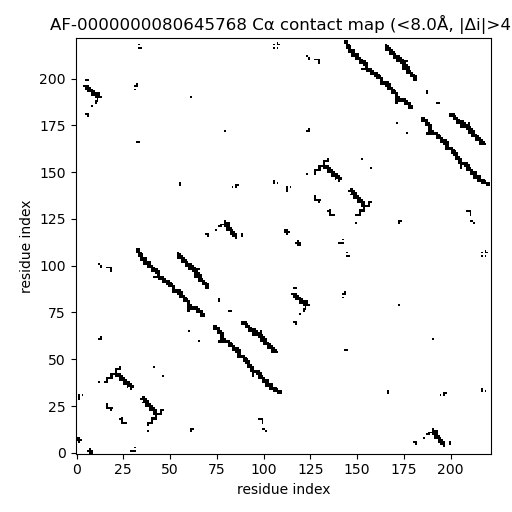 -10.867 -5.469 1 98.81 64 GLY B CA 1
ATOM 1301 C C . GLY B 1 64 ? -10.406 -11.406 -4.219 1 98.81 64 GLY B C 1
ATOM 1302 O O . GLY B 1 64 ? -10.594 -10.867 -3.127 1 98.81 64 GLY B O 1
ATOM 1303 N N . GLU B 1 65 ? -9.859 -12.516 -4.34 1 98.94 65 GLU B N 1
ATOM 1304 C CA . GLU B 1 65 ? -9.211 -13.281 -3.277 1 98.94 65 GLU B CA 1
ATOM 1305 C C . GLU B 1 65 ? -8.031 -14.078 -3.818 1 98.94 65 GLU B C 1
ATOM 1307 O O . GLU B 1 65 ? -8.188 -14.883 -4.742 1 98.94 65 GLU B O 1
ATOM 1312 N N . LEU B 1 66 ? -6.852 -13.844 -3.248 1 98.94 66 LEU B N 1
ATOM 1313 C CA . LEU B 1 66 ? -5.625 -14.484 -3.707 1 98.94 66 LEU B CA 1
ATOM 1314 C C . LEU B 1 66 ? -4.992 -15.312 -2.592 1 98.94 66 LEU B C 1
ATOM 1316 O O . LEU B 1 66 ? -5.062 -14.938 -1.419 1 98.94 66 LEU B O 1
ATOM 1320 N N . LEU B 1 67 ? -4.426 -16.375 -2.939 1 98.88 67 LEU B N 1
ATOM 1321 C CA . LEU B 1 67 ? -3.561 -17.141 -2.049 1 98.88 67 LEU B CA 1
ATOM 1322 C C . LEU B 1 67 ? -2.092 -16.859 -2.336 1 98.88 67 LEU B C 1
ATOM 1324 O O . LEU B 1 67 ? -1.615 -17.094 -3.451 1 98.88 67 LEU B O 1
ATOM 1328 N N . ILE B 1 68 ? -1.388 -16.297 -1.338 1 98.69 68 ILE B N 1
ATOM 1329 C CA . ILE B 1 68 ? 0.048 -16.047 -1.415 1 98.69 68 ILE B CA 1
ATOM 1330 C C . ILE B 1 68 ? 0.799 -17.109 -0.619 1 98.69 68 ILE B C 1
ATOM 1332 O O . ILE B 1 68 ? 0.595 -17.25 0.589 1 98.69 68 ILE B O 1
ATOM 1336 N N . ALA B 1 69 ? 1.624 -17.859 -1.296 1 97.81 69 ALA B N 1
ATOM 1337 C CA . ALA B 1 69 ? 2.459 -18.859 -0.642 1 97.81 69 ALA B CA 1
ATOM 1338 C C . ALA B 1 69 ? 3.92 -18.422 -0.612 1 97.81 69 ALA B C 1
ATOM 1340 O O . ALA B 1 69 ? 4.531 -18.203 -1.661 1 97.81 69 ALA B O 1
ATOM 1341 N N . ALA B 1 70 ? 4.453 -18.266 0.563 1 96.5 70 ALA B N 1
ATOM 1342 C CA . ALA B 1 70 ? 5.852 -17.891 0.757 1 96.5 70 ALA B CA 1
ATOM 1343 C C . ALA B 1 70 ? 6.324 -18.25 2.162 1 96.5 70 ALA B C 1
ATOM 1345 O O . ALA B 1 70 ? 5.531 -18.266 3.105 1 96.5 70 ALA B O 1
ATOM 1346 N N . ASP B 1 71 ? 7.621 -18.484 2.307 1 93.19 71 ASP B N 1
ATOM 1347 C CA . ASP B 1 71 ? 8.234 -18.719 3.609 1 93.19 71 ASP B CA 1
ATOM 1348 C C . ASP B 1 71 ? 7.484 -19.812 4.383 1 93.19 71 ASP B C 1
ATOM 1350 O O . ASP B 1 71 ? 7.258 -19.672 5.59 1 93.19 71 ASP B O 1
ATOM 1354 N N . GLY B 1 72 ? 7.02 -20.781 3.625 1 91.88 72 GLY B N 1
ATOM 1355 C CA . GLY B 1 72 ? 6.336 -21.891 4.262 1 91.88 72 GLY B CA 1
ATOM 1356 C C . GLY B 1 72 ? 4.961 -21.531 4.793 1 91.88 72 GLY B C 1
ATOM 1357 O O . GLY B 1 72 ? 4.359 -22.281 5.551 1 91.88 72 GLY B O 1
ATOM 1358 N N . ARG B 1 73 ? 4.457 -20.391 4.449 1 95.12 73 ARG B N 1
ATOM 1359 C CA . ARG B 1 73 ? 3.152 -19.906 4.887 1 95.12 73 ARG B CA 1
ATOM 1360 C C . ARG B 1 73 ? 2.234 -19.656 3.693 1 95.12 73 ARG B C 1
ATOM 1362 O O . ARG B 1 73 ? 2.705 -19.406 2.582 1 95.12 73 ARG B O 1
ATOM 1369 N N . ASP B 1 74 ? 0.908 -19.828 4.031 1 96.81 74 ASP B N 1
ATOM 1370 C CA . ASP B 1 74 ? -0.142 -19.422 3.104 1 96.81 74 ASP B CA 1
ATOM 1371 C C . ASP B 1 74 ? -0.938 -18.234 3.658 1 96.81 74 ASP B C 1
ATOM 1373 O O . ASP B 1 74 ? -1.485 -18.312 4.758 1 96.81 74 ASP B O 1
ATOM 1377 N N . VAL B 1 75 ? -0.948 -17.25 2.887 1 97.94 75 VAL B N 1
ATOM 1378 C CA . VAL B 1 75 ? -1.705 -16.062 3.273 1 97.94 75 VAL B CA 1
ATOM 1379 C C . VAL B 1 75 ? -2.846 -15.828 2.283 1 97.94 75 VAL B C 1
ATOM 1381 O O . VAL B 1 75 ? -2.621 -15.766 1.072 1 97.94 75 VAL B O 1
ATOM 1384 N N . VAL B 1 76 ? -4.098 -15.758 2.742 1 98.81 76 VAL B N 1
ATOM 1385 C CA . VAL B 1 76 ? -5.211 -15.336 1.899 1 98.81 76 VAL B CA 1
ATOM 1386 C C . VAL B 1 76 ? -5.285 -13.812 1.872 1 98.81 76 VAL B C 1
ATOM 1388 O O . VAL B 1 76 ? -5.492 -13.172 2.908 1 98.81 76 VAL B O 1
ATOM 1391 N N . LEU B 1 77 ? -5.062 -13.258 0.709 1 98.75 77 LEU B N 1
ATOM 1392 C CA . LEU B 1 77 ? -5.012 -11.812 0.514 1 98.75 77 LEU B CA 1
ATOM 1393 C C . LEU B 1 77 ? -6.301 -11.305 -0.118 1 98.75 77 LEU B C 1
ATOM 1395 O O . LEU B 1 77 ? -6.688 -11.758 -1.199 1 98.75 77 LEU B O 1
ATOM 1399 N N . ARG B 1 78 ? -7.008 -10.438 0.577 1 98.88 78 ARG B N 1
ATOM 1400 C CA . ARG B 1 78 ? -8.242 -9.797 0.13 1 98.88 78 ARG B CA 1
ATOM 1401 C C . ARG B 1 78 ? -8.07 -8.289 0.04 1 98.88 78 ARG B C 1
ATOM 1403 O O . ARG B 1 78 ? -7.086 -7.738 0.541 1 98.88 78 ARG B O 1
ATOM 1410 N N . PRO B 1 79 ? -9 -7.598 -0.753 1 98.69 79 PRO B N 1
ATOM 1411 C CA . PRO B 1 79 ? -8.883 -6.141 -0.828 1 98.69 79 PRO B CA 1
ATOM 1412 C C . PRO B 1 79 ? -8.703 -5.492 0.542 1 98.69 79 PRO B C 1
ATOM 1414 O O . PRO B 1 79 ? -9.406 -5.836 1.491 1 98.69 79 PRO B O 1
ATOM 1417 N N . GLY B 1 80 ? -7.742 -4.547 0.68 1 97.88 80 GLY B N 1
ATOM 1418 C CA . GLY B 1 80 ? -7.375 -3.941 1.948 1 97.88 80 GLY B CA 1
ATOM 1419 C C . GLY B 1 80 ? -6.148 -4.574 2.58 1 97.88 80 GLY B C 1
ATOM 1420 O O . GLY B 1 80 ? -5.543 -3.996 3.484 1 97.88 80 GLY B O 1
ATOM 1421 N N . GLY B 1 81 ? -5.816 -5.812 2.125 1 98.56 81 GLY B N 1
ATOM 1422 C CA . GLY B 1 81 ? -4.664 -6.547 2.633 1 98.56 81 GLY B CA 1
ATOM 1423 C C . GLY B 1 81 ? -3.373 -6.195 1.919 1 98.56 81 GLY B C 1
ATOM 1424 O O . GLY B 1 81 ? -3.396 -5.652 0.813 1 98.56 81 GLY B O 1
ATOM 1425 N N . LEU B 1 82 ? -2.246 -6.438 2.584 1 98.5 82 LEU B N 1
ATOM 1426 C CA . LEU B 1 82 ? -0.905 -6.141 2.096 1 98.5 82 LEU B CA 1
ATOM 1427 C C . LEU B 1 82 ? 0.063 -7.266 2.449 1 98.5 82 LEU B C 1
ATOM 1429 O O . LEU B 1 82 ? 0.021 -7.801 3.561 1 98.5 82 LEU B O 1
ATOM 1433 N N . VAL B 1 83 ? 0.958 -7.617 1.496 1 98.25 83 VAL B N 1
ATOM 1434 C CA . VAL B 1 83 ? 2.049 -8.555 1.748 1 98.25 83 VAL B CA 1
ATOM 1435 C C . VAL B 1 83 ? 3.369 -7.945 1.273 1 98.25 83 VAL B C 1
ATOM 1437 O O . VAL B 1 83 ? 3.414 -7.27 0.242 1 98.25 83 VAL B O 1
ATOM 1440 N N . HIS B 1 84 ? 4.41 -8.102 2.072 1 97.5 84 HIS B N 1
ATOM 1441 C CA . HIS B 1 84 ? 5.766 -7.688 1.74 1 97.5 84 HIS B CA 1
ATOM 1442 C C . HIS B 1 84 ? 6.707 -8.883 1.662 1 97.5 84 HIS B C 1
ATOM 1444 O O . HIS B 1 84 ? 6.664 -9.766 2.52 1 97.5 84 HIS B O 1
ATOM 1450 N N . PHE B 1 85 ? 7.469 -8.898 0.54 1 96.62 85 PHE B N 1
ATOM 1451 C CA . PHE B 1 85 ? 8.508 -9.898 0.346 1 96.62 85 PHE B CA 1
ATOM 1452 C C . PHE B 1 85 ? 9.883 -9.25 0.294 1 96.62 85 PHE B C 1
ATOM 1454 O O . PHE B 1 85 ? 10.078 -8.258 -0.411 1 96.62 85 PHE B O 1
ATOM 1461 N N . THR B 1 86 ? 10.836 -9.906 1.042 1 95.56 86 THR B N 1
ATOM 1462 C CA . THR B 1 86 ? 12.219 -9.461 0.909 1 95.56 86 THR B CA 1
ATOM 1463 C C . THR B 1 86 ? 12.836 -9.984 -0.387 1 95.56 86 THR B C 1
ATOM 1465 O O . THR B 1 86 ? 12.281 -10.883 -1.023 1 95.56 86 THR B O 1
ATOM 1468 N N . THR B 1 87 ? 13.922 -9.352 -0.738 1 94.88 87 THR B N 1
ATOM 1469 C CA . THR B 1 87 ? 14.656 -9.742 -1.937 1 94.88 87 THR B CA 1
ATOM 1470 C C . THR B 1 87 ? 14.898 -11.25 -1.96 1 94.88 87 THR B C 1
ATOM 1472 O O . THR B 1 87 ? 15.273 -11.836 -0.946 1 94.88 87 THR B O 1
ATOM 1475 N N . ARG B 1 88 ? 14.555 -11.922 -3.023 1 96.31 88 ARG B N 1
ATOM 1476 C CA . ARG B 1 88 ? 14.883 -13.297 -3.383 1 96.31 88 ARG B CA 1
ATOM 1477 C C . ARG B 1 88 ? 14.094 -14.281 -2.531 1 96.31 88 ARG B C 1
ATOM 1479 O O . ARG B 1 88 ? 14.375 -15.484 -2.543 1 96.31 88 ARG B O 1
ATOM 1486 N N . LEU B 1 89 ? 13.125 -13.859 -1.772 1 96.31 89 LEU B N 1
ATOM 1487 C CA . LEU B 1 89 ? 12.242 -14.797 -1.082 1 96.31 89 LEU B CA 1
ATOM 1488 C C . LEU B 1 89 ? 11.336 -15.523 -2.072 1 96.31 89 LEU B C 1
ATOM 1490 O O . LEU B 1 89 ? 10.531 -14.891 -2.762 1 96.31 89 LEU B O 1
ATOM 1494 N N . PRO B 1 90 ? 11.43 -16.844 -2.145 1 97.69 90 PRO B N 1
ATOM 1495 C CA . PRO B 1 90 ? 10.531 -17.578 -3.029 1 97.69 90 PRO B CA 1
ATOM 1496 C C . PRO B 1 90 ? 9.062 -17.406 -2.652 1 97.69 90 PRO B C 1
ATOM 1498 O O . PRO B 1 90 ? 8.719 -17.422 -1.468 1 97.69 90 PRO B O 1
ATOM 1501 N N . HIS B 1 91 ? 8.203 -17.203 -3.639 1 98.38 91 HIS B N 1
ATOM 1502 C CA . HIS B 1 91 ? 6.773 -17.016 -3.402 1 98.38 91 HIS B CA 1
ATOM 1503 C C . HIS B 1 91 ? 5.957 -17.422 -4.625 1 98.38 91 HIS B C 1
ATOM 1505 O O . HIS B 1 91 ? 6.492 -17.516 -5.73 1 98.38 91 HIS B O 1
ATOM 1511 N N . ALA B 1 92 ? 4.691 -17.719 -4.422 1 98.69 92 ALA B N 1
ATOM 1512 C CA . ALA B 1 92 ? 3.703 -18.047 -5.449 1 98.69 92 ALA B CA 1
ATOM 1513 C C . ALA B 1 92 ? 2.375 -17.344 -5.168 1 98.69 92 ALA B C 1
ATOM 1515 O O . ALA B 1 92 ? 2.088 -16.984 -4.027 1 98.69 92 ALA B O 1
ATOM 1516 N N . VAL B 1 93 ? 1.604 -17.109 -6.227 1 98.88 93 VAL B N 1
ATOM 1517 C CA . VAL B 1 93 ? 0.293 -16.469 -6.137 1 98.88 93 VAL B CA 1
ATOM 1518 C C . VAL B 1 93 ? -0.745 -17.312 -6.867 1 98.88 93 VAL B C 1
ATOM 1520 O O . VAL B 1 93 ? -0.501 -17.781 -7.984 1 98.88 93 VAL B O 1
ATOM 1523 N N . LYS B 1 94 ? -1.891 -17.484 -6.293 1 98.88 94 LYS B N 1
ATOM 1524 C CA . LYS B 1 94 ? -3.016 -18.172 -6.926 1 98.88 94 LYS B CA 1
ATOM 1525 C C . LYS B 1 94 ? -4.32 -17.422 -6.68 1 98.88 94 LYS B C 1
ATOM 1527 O O . LYS B 1 94 ? -4.605 -17.016 -5.555 1 98.88 94 LYS B O 1
ATOM 1532 N N . ALA B 1 95 ? -5.105 -17.281 -7.75 1 98.94 95 ALA B N 1
ATOM 1533 C CA . ALA B 1 95 ? -6.414 -16.641 -7.602 1 98.94 95 ALA B CA 1
ATOM 1534 C C . ALA B 1 95 ? -7.469 -17.656 -7.16 1 98.94 95 ALA B C 1
ATOM 1536 O O . ALA B 1 95 ? -7.789 -18.594 -7.898 1 98.94 95 ALA B O 1
ATOM 1537 N N . LEU B 1 96 ? -8.047 -17.406 -6.004 1 98.88 96 LEU B N 1
ATOM 1538 C CA . LEU B 1 96 ? -9.125 -18.25 -5.508 1 98.88 96 LEU B CA 1
ATOM 1539 C C . LEU B 1 96 ? -10.461 -17.812 -6.102 1 98.88 96 LEU B C 1
ATOM 1541 O O . LEU B 1 96 ? -11.414 -18.609 -6.129 1 98.88 96 LEU B O 1
ATOM 1545 N N . LYS B 1 97 ? -10.602 -16.562 -6.488 1 98.88 97 LYS B N 1
ATOM 1546 C CA . LYS B 1 97 ? -11.656 -15.891 -7.246 1 98.88 97 LYS B CA 1
ATOM 1547 C C . LYS B 1 97 ? -11.07 -15.023 -8.352 1 98.88 97 LYS B C 1
ATOM 1549 O O . LYS B 1 97 ? -9.875 -14.734 -8.359 1 98.88 97 LYS B O 1
ATOM 1554 N N . PRO B 1 98 ? -11.93 -14.734 -9.398 1 98.94 98 PRO B N 1
ATOM 1555 C CA . PRO B 1 98 ? -11.406 -13.688 -10.266 1 98.94 98 PRO B CA 1
ATOM 1556 C C . PRO B 1 98 ? -10.852 -12.492 -9.492 1 98.94 98 PRO B C 1
ATOM 1558 O O . PRO B 1 98 ? -11.531 -11.961 -8.609 1 98.94 98 PRO B O 1
ATOM 1561 N N . SER B 1 99 ? -9.539 -12.156 -9.789 1 98.94 99 SER B N 1
ATOM 1562 C CA . SER B 1 99 ? -8.844 -11.227 -8.898 1 98.94 99 SER B CA 1
ATOM 1563 C C . SER B 1 99 ? -8.031 -10.203 -9.688 1 98.94 99 SER B C 1
ATOM 1565 O O . SER B 1 99 ? -7.652 -10.461 -10.828 1 98.94 99 SER B O 1
ATOM 1567 N N . LYS B 1 100 ? -7.824 -9.031 -9.125 1 98.94 100 LYS B N 1
ATOM 1568 C CA . LYS B 1 100 ? -6.883 -7.992 -9.531 1 98.94 100 LYS B CA 1
ATOM 1569 C C . LYS B 1 100 ? -5.977 -7.598 -8.367 1 98.94 100 LYS B C 1
ATOM 1571 O O . LYS B 1 100 ? -6.426 -7.504 -7.223 1 98.94 100 LYS B O 1
ATOM 1576 N N . MET B 1 101 ? -4.652 -7.492 -8.703 1 98.88 101 MET B N 1
ATOM 1577 C CA . MET B 1 101 ? -3.695 -7.09 -7.672 1 98.88 101 MET B CA 1
ATOM 1578 C C . MET B 1 101 ? -2.695 -6.082 -8.227 1 98.88 101 MET B C 1
ATOM 1580 O O . MET B 1 101 ? -2.547 -5.949 -9.438 1 98.88 101 MET B O 1
ATOM 1584 N N . VAL B 1 102 ? -2.168 -5.289 -7.316 1 98.94 102 VAL B N 1
ATOM 1585 C CA . VAL B 1 102 ? -1.068 -4.395 -7.668 1 98.94 102 VAL B CA 1
ATOM 1586 C C . VAL B 1 102 ? 0.223 -4.883 -7.016 1 98.94 102 VAL B C 1
ATOM 1588 O O . VAL B 1 102 ? 0.216 -5.316 -5.859 1 98.94 102 VAL B O 1
ATOM 1591 N N . LEU B 1 103 ? 1.252 -4.973 -7.773 1 98.81 103 LEU B N 1
ATOM 1592 C CA . LEU B 1 103 ? 2.623 -5.273 -7.375 1 98.81 103 LEU B CA 1
ATOM 1593 C C . LEU B 1 103 ? 3.477 -4.008 -7.363 1 98.81 103 LEU B C 1
ATOM 1595 O O . LEU B 1 103 ? 3.551 -3.295 -8.367 1 98.81 103 LEU B O 1
ATOM 1599 N N . TYR B 1 104 ? 3.996 -3.619 -6.227 1 98.25 104 TYR B N 1
ATOM 1600 C CA . TYR B 1 104 ? 4.996 -2.564 -6.113 1 98.25 104 TYR B CA 1
ATOM 1601 C C . TYR B 1 104 ? 6.402 -3.152 -6.062 1 98.25 104 TYR B C 1
ATOM 1603 O O . TYR B 1 104 ? 6.754 -3.863 -5.121 1 98.25 104 TYR B O 1
ATOM 1611 N N . MET B 1 105 ? 7.27 -2.965 -7.051 1 97.25 105 MET B N 1
ATOM 1612 C CA . MET B 1 105 ? 8.672 -3.387 -7.082 1 97.25 105 MET B CA 1
ATOM 1613 C C . MET B 1 105 ? 9.586 -2.266 -6.602 1 97.25 105 MET B C 1
ATOM 1615 O O . MET B 1 105 ? 9.688 -1.22 -7.246 1 97.25 105 MET B O 1
ATOM 1619 N N . MET B 1 106 ? 10.227 -2.463 -5.438 1 94.88 106 MET B N 1
ATOM 1620 C CA . MET B 1 106 ? 11.133 -1.443 -4.918 1 94.88 106 MET B CA 1
ATOM 1621 C C . MET B 1 106 ? 12.469 -1.48 -5.652 1 94.88 106 MET B C 1
ATOM 1623 O O . MET B 1 106 ? 13.422 -2.109 -5.188 1 94.88 106 MET B O 1
ATOM 1627 N N . ALA B 1 107 ? 12.562 -0.955 -6.828 1 82.38 107 ALA B N 1
ATOM 1628 C CA . ALA B 1 107 ? 13.664 -1.05 -7.777 1 82.38 107 ALA B CA 1
ATOM 1629 C C . ALA B 1 107 ? 14.867 -0.239 -7.305 1 82.38 107 ALA B C 1
ATOM 1631 O O . ALA B 1 107 ? 15.984 -0.426 -7.801 1 82.38 107 ALA B O 1
ATOM 1632 N N . GLY B 1 108 ? 14.977 0.217 -6.043 1 69 108 GLY B N 1
ATOM 1633 C CA . GLY B 1 108 ? 16.125 0.997 -5.586 1 69 108 GLY B CA 1
ATOM 1634 C C . GLY B 1 108 ? 16.406 2.201 -6.461 1 69 108 GLY B C 1
ATOM 1635 O O . GLY B 1 108 ? 15.688 2.461 -7.43 1 69 108 GLY B O 1
ATOM 1636 N N . PRO B 1 109 ? 17.297 3.029 -6.023 1 58.81 109 PRO B N 1
ATOM 1637 C CA . PRO B 1 109 ? 17.688 4.18 -6.84 1 58.81 109 PRO B CA 1
ATOM 1638 C C . PRO B 1 109 ? 18.172 3.773 -8.234 1 58.81 109 PRO B C 1
ATOM 1640 O O . PRO B 1 109 ? 18.75 2.695 -8.406 1 58.81 109 PRO B O 1
ATOM 1643 N N . ALA B 1 110 ? 17.438 4.344 -9.203 1 48 110 ALA B N 1
ATOM 1644 C CA . ALA B 1 110 ? 18.016 4.121 -10.523 1 48 110 ALA B CA 1
ATOM 1645 C C . ALA B 1 110 ? 19.547 4.203 -10.469 1 48 110 ALA B C 1
ATOM 1647 O O . ALA B 1 110 ? 20.109 5.031 -9.75 1 48 110 ALA B O 1
ATOM 1648 N N . LYS B 1 111 ? 20.219 3.064 -10.773 1 39.09 111 LYS B N 1
ATOM 1649 C CA . LYS B 1 111 ? 21.672 3.209 -10.898 1 39.09 111 LYS B CA 1
ATOM 1650 C C . LYS B 1 111 ? 22.016 4.316 -11.891 1 39.09 111 LYS B C 1
ATOM 1652 O O . LYS B 1 111 ? 21.312 4.52 -12.875 1 39.09 111 LYS B O 1
#

InterPro domains:
  IPR011051 RmlC-like cupin domain superfamily [SSF51182] (10-106)
  IPR013096 Cupin 2, conserved barrel [PF07883] (39-105)
  IPR014710 RmlC-like jelly roll fold [G3DSA:2.60.120.10] (7-107)

Radius of gyration: 16.63 Å; Cα contacts (8 Å, |Δi|>4): 682; chains: 2; bounding box: 36×45×35 Å

pLDDT: mean 93.59, std 13.22, range [32.59, 98.94]

Solvent-accessible surface area (backbone atoms only — not comparable to full-atom values): 11279 Å² total; per-residue (Å²): 118,74,41,91,88,36,62,24,68,42,71,45,58,68,77,77,58,66,71,41,88,88,30,74,45,75,45,79,77,42,82,49,74,34,31,34,35,33,38,36,23,18,13,55,70,33,65,46,70,74,45,64,41,96,37,20,34,39,41,31,28,66,38,47,30,32,40,39,38,36,85,93,38,80,42,79,36,31,53,51,12,40,37,38,39,35,58,60,49,54,32,30,41,34,19,76,28,57,22,31,32,42,37,41,36,34,66,31,67,77,127,111,76,41,91,87,38,62,22,65,44,72,43,58,68,77,76,59,66,73,41,88,87,30,73,45,74,46,80,78,44,83,48,75,33,31,36,34,32,36,36,22,16,12,56,68,32,67,46,71,74,47,62,41,97,37,20,34,37,42,31,28,64,37,48,31,31,39,38,37,38,86,93,40,79,43,81,37,31,53,52,12,39,38,35,38,35,58,58,49,54,30,29,41,34,18,77,29,55,21,32,33,42,38,40,36,35,66,32,67,80,128

Secondary structure (DSSP, 8-state):
---TTS-EEES-GGGG----TT-EEEEEEEEETEEEEEEEEE-TT-EEEEE--SS-EEEEEEES-EEEEETTEEEEE-TT-EEEE-TT--EEEEESSSEEEEEEEEEES--/---TTS-EEES-GGGG----TT-EEEEEEEEETEEEEEEEEE-TT-EEEEE--SS-EEEEEEES-EEEEETTEEEEE-TT-EEEE-TT--EEEEESSSEEEEEEEEEES--

Nearest PDB structures (foldseek):
  2ozj-assembly2_B-3  TM=8.675E-01  e=7.396E-09  Desulfitobacterium hafniense DCB-2
  1yhf-assembly1_A  TM=8.490E-01  e=6.336E-09  Streptococcus pyogenes M1 GAS
  3fjs-assembly2_D  TM=9.530E-01  e=2.184E-08  Cupriavidus pinatubonensis JMP134
  5j4f-assembly1_A  TM=9.176E-01  e=5.621E-07  Helicobacter pylori 26695
  7zyb-assembly1_A  TM=8.037E-01  e=2.640E-06  Bacteroides eggerthii DSM 20697

Foldseek 3Di:
DAPQPDDDDDDAPVVVDDADPPDKDKDFDDDYFQKTKMKIWYAAFDKFPKDFDQAKKKKAWCAAWKWKDWPNDTDIHHHVDMDIDGGGTIMMMHGNHGTMMMMIGRPHGDD/DAPQPDDDDDDAPVVVDDADPPDKDKDFDDDHFQKTKMKIWYAAFDKFPKDFAQAKKKKAWCAAWKWKDWPNDTDIHHHVDMDIDGGGTIMMMHGNHGTMMMMIGRPHGDD

Sequence (222 aa):
MINPDGLSDIENMAELVEVNDGATVSRTILKGEGVNVVLFSFDEGEELSEHTAAMPVLVQALEGELLIAADGRDVVLRPGGLVHFTTRLPHAVKALKPSKMVLYMMAGPAKMINPDGLSDIENMAELVEVNDGATVSRTILKGEGVNVVLFSFDEGEELSEHTAAMPVLVQALEGELLIAADGRDVVLRPGGLVHFTTRLPHAVKALKPSKMVLYMMAGPAK